Protein AF-A0A9D3MEE0-F1 (afdb_monomer_lite)

Foldseek 3Di:
DDLVVVVVVLVVLVVLLLLLLLLLLLVCVLPPPLPPVPLPLLVVLSVVLSVLCPPVVPPPDDLLVSLLVSLVVNLVSQQVSCVVVVHHRDDPVSSVVSSVLSSCLPPPPNPSSVVSVVQLVVQLVVLLPDDPPDPDRDDRDPSSPSVVVVSSVSSVSVSVSVVVCCVVCVVVVVVVCCCVVPVDPPPDDDPDDDDDDDDDD

Secondary structure (DSSP, 8-state):
--HHHHHHHHHHHHHHHHHHHHHHHHHHHHH-HHHHT-HHHHHHHHHHHHHHTTTTTSTT--HHHHHHHHHHHHHHHHHHHHHTTTPPPPPHHHHHHHHHHHHTTTSTT-HHHHHHHHHHHHHHHHHHHS-TT--SPPPPPTT-GGGHHHHHHHHHHHHHHHHHHHHHHHHHHHHHHHHHHH---------PPPPP-----

Sequence (201 aa):
MTDEQRLKELQRGLQLLQIVAAILLIVHSAMGGPISGLPALTERLKKMTSVLLEGMHSQNFNMPEALEGVSAQICSELNKSLTERDYPALPPELQATLRGQICSVTQEDNPVSSLIEERVQLYFKSFLAMPSSHLTAPPTPGGLAMIQPELAALAASFVSMVNFNKQVYMPFYVGILKSLLFSVEPQSSPREAPAAQVNPQ

Structure (mmCIF, N/CA/C/O backbone):
data_AF-A0A9D3MEE0-F1
#
_entry.id   AF-A0A9D3MEE0-F1
#
loop_
_atom_site.group_PDB
_atom_site.id
_atom_site.type_symbol
_atom_site.label_atom_id
_atom_site.label_alt_id
_atom_site.label_comp_id
_atom_site.label_asym_id
_atom_site.label_entity_id
_atom_site.label_seq_id
_atom_site.pdbx_PDB_ins_code
_atom_site.Cartn_x
_atom_site.Cartn_y
_atom_site.Cartn_z
_atom_site.occupancy
_atom_site.B_iso_or_equiv
_atom_site.auth_seq_id
_atom_site.auth_comp_id
_atom_site.auth_asym_id
_atom_site.auth_atom_id
_atom_site.pdbx_PDB_model_num
ATOM 1 N N . MET A 1 1 ? 24.101 -7.828 -10.092 1.00 59.66 1 MET A N 1
ATOM 2 C CA . MET A 1 1 ? 22.636 -7.771 -9.925 1.00 59.66 1 MET A CA 1
ATOM 3 C C . MET A 1 1 ? 22.022 -7.541 -11.298 1.00 59.66 1 MET A C 1
ATOM 5 O O . MET A 1 1 ? 22.467 -6.624 -11.977 1.00 59.66 1 MET A O 1
ATOM 9 N N . THR A 1 2 ? 21.110 -8.402 -11.748 1.00 83.50 2 THR A N 1
ATOM 10 C CA . THR A 1 2 ? 20.456 -8.281 -13.065 1.00 83.50 2 THR A CA 1
ATOM 11 C C . THR A 1 2 ? 19.245 -7.344 -12.987 1.00 83.50 2 THR A C 1
ATOM 13 O O . THR A 1 2 ? 18.688 -7.144 -11.905 1.00 83.50 2 THR A O 1
ATOM 16 N N . ASP A 1 3 ? 18.807 -6.786 -14.120 1.00 85.31 3 ASP A N 1
ATOM 17 C CA . ASP A 1 3 ? 17.578 -5.972 -14.177 1.00 85.31 3 ASP A CA 1
ATOM 18 C C . ASP A 1 3 ? 16.337 -6.766 -13.741 1.00 85.31 3 ASP A C 1
ATOM 20 O O . ASP A 1 3 ? 15.450 -6.217 -13.095 1.00 85.31 3 ASP A O 1
ATOM 24 N N . GLU A 1 4 ? 16.311 -8.077 -13.992 1.00 90.06 4 GLU A N 1
ATOM 25 C CA . GLU A 1 4 ? 15.257 -8.966 -13.495 1.00 90.06 4 GLU A CA 1
ATOM 26 C C . GLU A 1 4 ? 15.178 -8.961 -11.961 1.00 90.06 4 GLU A C 1
ATOM 28 O O . GLU A 1 4 ? 14.093 -8.853 -11.391 1.00 90.06 4 GLU A O 1
ATOM 33 N N . GLN A 1 5 ? 16.322 -9.046 -11.277 1.00 92.50 5 GLN A N 1
ATOM 34 C CA . GLN A 1 5 ? 16.356 -9.018 -9.818 1.00 92.50 5 GLN A CA 1
ATOM 35 C C . GLN A 1 5 ? 15.889 -7.660 -9.279 1.00 92.50 5 GLN A C 1
ATOM 37 O O . GLN A 1 5 ? 15.080 -7.615 -8.354 1.00 92.50 5 GLN A O 1
ATOM 42 N N . ARG A 1 6 ? 16.338 -6.559 -9.896 1.00 92.88 6 ARG A N 1
ATOM 43 C CA . ARG A 1 6 ? 15.903 -5.197 -9.538 1.00 92.88 6 ARG A CA 1
ATOM 44 C C . ARG A 1 6 ? 14.394 -5.033 -9.705 1.00 92.88 6 ARG A C 1
ATOM 46 O O . ARG A 1 6 ? 13.735 -4.490 -8.824 1.00 92.88 6 ARG A O 1
ATOM 53 N N . LEU A 1 7 ? 13.835 -5.539 -10.805 1.00 94.12 7 LEU A N 1
ATOM 54 C CA . LEU A 1 7 ? 12.395 -5.510 -11.053 1.00 94.12 7 LEU A CA 1
ATOM 55 C C . LEU A 1 7 ? 11.625 -6.335 -10.017 1.00 94.12 7 LEU A C 1
ATOM 57 O O . LEU A 1 7 ? 10.614 -5.863 -9.503 1.00 94.12 7 LEU A O 1
ATOM 61 N N . LYS A 1 8 ? 12.115 -7.531 -9.669 1.00 94.88 8 LYS A N 1
ATOM 62 C CA . LYS A 1 8 ? 11.516 -8.372 -8.622 1.00 94.88 8 LYS A CA 1
ATOM 63 C C . LYS A 1 8 ? 11.504 -7.670 -7.265 1.00 94.88 8 LYS A C 1
ATOM 65 O O . LYS A 1 8 ? 10.504 -7.733 -6.560 1.00 94.88 8 LYS A O 1
ATOM 70 N N . GLU A 1 9 ? 12.578 -6.980 -6.896 1.00 95.25 9 GLU A N 1
ATOM 71 C CA . GLU A 1 9 ? 12.641 -6.212 -5.646 1.00 95.25 9 GLU A CA 1
ATOM 72 C C . GLU A 1 9 ? 11.653 -5.037 -5.641 1.00 95.25 9 GLU A C 1
ATOM 74 O O . GLU A 1 9 ? 10.922 -4.858 -4.666 1.00 95.25 9 GLU A O 1
ATOM 79 N N . LEU A 1 10 ? 11.547 -4.298 -6.752 1.00 95.94 10 LEU A N 1
ATOM 80 C CA . LEU A 1 10 ? 10.543 -3.240 -6.908 1.00 95.94 10 LEU A CA 1
ATOM 81 C C . LEU A 1 10 ? 9.114 -3.790 -6.834 1.00 95.94 10 LEU A C 1
ATOM 83 O O . LEU A 1 10 ? 8.267 -3.204 -6.167 1.00 95.94 10 LEU A O 1
ATOM 87 N N . GLN A 1 11 ? 8.842 -4.929 -7.474 1.00 96.00 11 GLN A N 1
ATOM 88 C CA . GLN A 1 11 ? 7.534 -5.580 -7.424 1.00 96.00 11 GLN A CA 1
ATOM 89 C C . GLN A 1 11 ? 7.161 -5.981 -5.993 1.00 96.00 11 GLN A C 1
ATOM 91 O O . GLN A 1 11 ? 6.038 -5.731 -5.561 1.00 96.00 11 GLN A O 1
ATOM 96 N N . ARG A 1 12 ? 8.104 -6.557 -5.240 1.00 96.81 12 ARG A N 1
ATOM 97 C CA . ARG A 1 12 ? 7.891 -6.916 -3.832 1.00 96.81 12 ARG A CA 1
ATOM 98 C C . ARG A 1 12 ? 7.577 -5.689 -2.980 1.00 96.81 12 ARG A C 1
ATOM 100 O O . ARG A 1 12 ? 6.599 -5.697 -2.237 1.00 96.81 12 ARG A O 1
ATOM 107 N N . GLY A 1 13 ? 8.362 -4.621 -3.132 1.00 97.25 13 GLY A N 1
ATOM 108 C CA . GLY A 1 13 ? 8.109 -3.356 -2.442 1.00 97.25 13 GLY A CA 1
ATOM 109 C C . GLY A 1 13 ? 6.735 -2.770 -2.782 1.00 97.25 13 GLY A C 1
ATOM 110 O O . GLY A 1 13 ? 6.026 -2.301 -1.894 1.00 97.25 13 GLY A O 1
ATOM 111 N N . LEU A 1 14 ? 6.324 -2.854 -4.050 1.00 97.19 14 LEU A N 1
ATOM 112 C CA . LEU A 1 14 ? 5.028 -2.357 -4.504 1.00 97.19 14 LEU A CA 1
ATOM 113 C C . LEU A 1 14 ? 3.868 -3.140 -3.883 1.00 97.19 14 LEU A C 1
ATOM 115 O O . LEU A 1 14 ? 2.928 -2.526 -3.390 1.00 97.19 14 LEU A O 1
ATOM 119 N N . GLN A 1 15 ? 3.957 -4.471 -3.858 1.00 97.00 15 GLN A N 1
ATOM 120 C CA . GLN A 1 15 ? 2.931 -5.333 -3.263 1.00 97.00 15 GLN A CA 1
ATOM 121 C C . GLN A 1 15 ? 2.743 -5.052 -1.767 1.00 97.00 15 GLN A C 1
ATOM 123 O O . GLN A 1 15 ? 1.609 -4.958 -1.298 1.00 97.00 15 GLN A O 1
ATOM 128 N N . LEU A 1 16 ? 3.839 -4.839 -1.029 1.00 97.50 16 LEU A N 1
ATOM 129 C CA . LEU A 1 16 ? 3.772 -4.431 0.375 1.00 97.50 16 LEU A CA 1
ATOM 130 C C . LEU A 1 1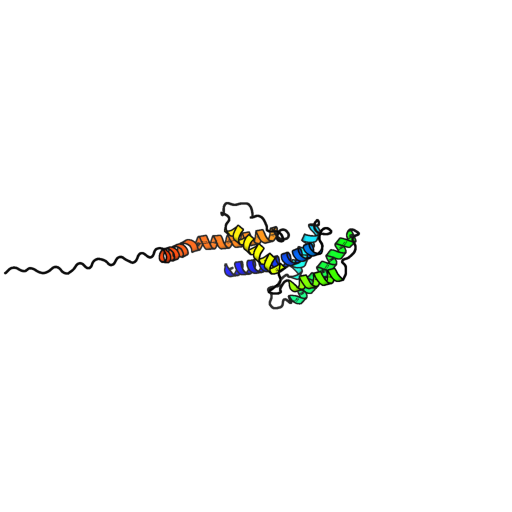6 ? 3.059 -3.079 0.527 1.00 97.50 16 LEU A C 1
ATOM 132 O O . LEU A 1 16 ? 2.127 -2.955 1.321 1.00 97.50 16 LEU A O 1
ATOM 136 N N . LEU A 1 17 ? 3.457 -2.073 -0.260 1.00 96.81 17 LEU A N 1
ATOM 137 C CA . LEU A 1 17 ? 2.833 -0.747 -0.222 1.00 96.81 17 LEU A CA 1
ATOM 138 C C . LEU A 1 17 ? 1.342 -0.789 -0.576 1.00 96.81 17 LEU A C 1
ATOM 140 O O . LEU A 1 17 ? 0.562 -0.059 0.031 1.00 96.81 17 LEU A O 1
ATOM 144 N N . GLN A 1 18 ? 0.930 -1.642 -1.515 1.00 96.75 18 GLN A N 1
ATOM 145 C CA . GLN A 1 18 ? -0.477 -1.814 -1.878 1.00 96.75 18 GLN A CA 1
ATOM 146 C C . GLN A 1 18 ? -1.305 -2.355 -0.707 1.00 96.75 18 GLN A C 1
ATOM 148 O O . GLN A 1 18 ? -2.351 -1.784 -0.398 1.00 96.75 18 GLN A O 1
ATOM 153 N N . ILE A 1 19 ? -0.823 -3.388 -0.008 1.00 97.38 19 ILE A N 1
ATOM 154 C CA . ILE A 1 19 ? -1.523 -3.933 1.167 1.00 97.38 19 ILE A CA 1
ATOM 155 C C . ILE A 1 19 ? -1.587 -2.892 2.286 1.00 97.38 19 ILE A C 1
ATOM 157 O O . ILE A 1 19 ? -2.649 -2.666 2.864 1.00 97.38 19 ILE A O 1
ATOM 161 N N . VAL A 1 20 ? -0.477 -2.199 2.555 1.00 97.50 20 VAL A N 1
ATOM 162 C CA . VAL A 1 20 ? -0.429 -1.125 3.555 1.00 97.50 20 VAL A CA 1
ATOM 163 C C . VAL A 1 20 ? -1.421 -0.009 3.209 1.00 97.50 20 VAL A C 1
ATOM 165 O O . VAL A 1 20 ? -2.180 0.424 4.074 1.00 97.50 20 VAL A O 1
ATOM 168 N N . ALA A 1 21 ? -1.476 0.436 1.952 1.00 96.62 21 ALA A N 1
ATOM 169 C CA . ALA A 1 21 ? -2.426 1.455 1.511 1.00 96.62 21 ALA A CA 1
ATOM 170 C C . ALA A 1 21 ? -3.882 0.996 1.641 1.00 96.62 21 ALA A C 1
ATOM 172 O O . ALA A 1 21 ? -4.719 1.773 2.100 1.00 96.62 21 ALA A O 1
ATOM 173 N N . ALA A 1 22 ? -4.183 -0.255 1.283 1.00 97.06 22 ALA A N 1
ATOM 174 C CA . ALA A 1 22 ? -5.519 -0.825 1.420 1.00 97.06 22 ALA A CA 1
ATOM 175 C C . ALA A 1 22 ? -5.962 -0.872 2.890 1.00 97.06 22 ALA A C 1
ATOM 177 O O . ALA A 1 22 ? -7.053 -0.408 3.222 1.00 97.06 22 ALA A O 1
ATOM 178 N N . ILE A 1 23 ? -5.089 -1.331 3.788 1.00 97.06 23 ILE A N 1
ATOM 179 C CA . ILE A 1 23 ? -5.353 -1.378 5.232 1.00 97.06 23 ILE A CA 1
ATOM 180 C C . ILE A 1 23 ? -5.562 0.028 5.802 1.00 97.06 23 ILE A C 1
ATOM 182 O O . ILE A 1 23 ? -6.537 0.272 6.514 1.00 97.06 23 ILE A O 1
ATOM 186 N N . LEU A 1 24 ? -4.691 0.982 5.464 1.00 95.06 24 LEU A N 1
ATOM 187 C CA . LEU A 1 24 ? -4.847 2.363 5.916 1.00 95.06 24 LEU A CA 1
ATOM 188 C C . LEU A 1 24 ? -6.144 2.987 5.384 1.00 95.06 24 LEU A C 1
ATOM 190 O O . LEU A 1 24 ? -6.797 3.732 6.116 1.00 95.06 24 LEU A O 1
ATOM 194 N N . LEU A 1 25 ? -6.540 2.679 4.145 1.00 94.25 25 LEU A N 1
ATOM 195 C CA . LEU A 1 25 ? -7.792 3.154 3.559 1.00 94.25 25 LEU A CA 1
ATOM 196 C C . LEU A 1 25 ? -9.012 2.576 4.290 1.00 94.25 25 LEU A C 1
ATOM 198 O O . LEU A 1 25 ? -9.918 3.340 4.621 1.00 94.25 25 LEU A O 1
ATOM 202 N N . ILE A 1 26 ? -9.006 1.275 4.609 1.00 95.25 26 ILE A N 1
ATOM 203 C CA . ILE A 1 26 ? -10.040 0.623 5.433 1.00 95.25 26 ILE A CA 1
ATOM 204 C C . ILE A 1 26 ? -10.173 1.354 6.771 1.00 95.25 26 ILE A C 1
ATOM 206 O O . ILE A 1 26 ? -11.261 1.817 7.113 1.00 95.25 26 ILE A O 1
ATOM 210 N N . VAL A 1 27 ? -9.061 1.552 7.483 1.00 94.25 27 VAL A N 1
ATOM 211 C CA . VAL A 1 27 ? -9.049 2.223 8.791 1.00 94.25 27 VAL A CA 1
ATOM 212 C C . VAL A 1 27 ? -9.610 3.644 8.707 1.00 94.25 27 VAL A C 1
ATOM 214 O O . VAL A 1 27 ? -10.487 4.000 9.491 1.00 94.25 27 VAL A O 1
ATOM 217 N N . HIS A 1 28 ? -9.164 4.457 7.746 1.00 90.38 28 HIS A N 1
ATOM 218 C CA . HIS A 1 28 ? -9.658 5.832 7.611 1.00 90.38 28 HIS A CA 1
ATOM 219 C C . HIS A 1 28 ? -11.140 5.876 7.221 1.00 90.38 28 HIS A C 1
ATOM 221 O O . HIS A 1 28 ? -11.873 6.734 7.713 1.00 90.38 28 HIS A O 1
ATOM 227 N N . SER A 1 29 ? -11.593 4.938 6.383 1.00 90.19 29 SER A N 1
ATOM 228 C CA . SER A 1 29 ? -12.997 4.848 5.972 1.00 90.19 29 SER A CA 1
ATOM 229 C C . SER A 1 29 ? -13.930 4.456 7.120 1.00 90.19 29 SER A C 1
ATOM 231 O O . SER A 1 29 ? -15.018 5.014 7.234 1.00 90.19 29 SER A O 1
ATOM 233 N N . ALA A 1 30 ? -13.491 3.552 7.999 1.00 89.50 30 ALA A N 1
ATOM 234 C CA . ALA A 1 30 ? -14.281 3.069 9.126 1.00 89.50 30 ALA A CA 1
ATOM 235 C C . ALA A 1 30 ? -14.347 4.083 10.276 1.00 89.50 30 ALA A C 1
ATOM 237 O O . ALA A 1 30 ? -15.345 4.163 10.988 1.00 89.50 30 ALA A O 1
ATOM 238 N N . MET A 1 31 ? -13.274 4.848 10.470 1.00 84.00 31 MET A N 1
ATOM 239 C CA . MET A 1 31 ? -13.120 5.711 11.636 1.00 84.00 31 MET A CA 1
ATOM 240 C C . MET A 1 31 ? -13.570 7.153 11.412 1.00 84.00 31 MET A C 1
ATOM 242 O O . MET A 1 31 ? -13.908 7.828 12.379 1.00 84.00 31 MET A O 1
ATOM 246 N N . GLY A 1 32 ? -13.571 7.653 10.173 1.00 75.12 32 GLY A N 1
ATOM 247 C CA . GLY A 1 32 ? -14.028 9.009 9.860 1.00 75.12 32 GLY A CA 1
ATOM 248 C C . GLY A 1 32 ? -13.234 10.126 10.563 1.00 75.12 32 GLY A C 1
ATOM 249 O O . GLY A 1 32 ? -12.001 10.096 10.644 1.00 75.12 32 GLY A O 1
ATOM 250 N N . GLY A 1 33 ? -13.942 11.156 11.043 1.00 68.62 33 GLY A N 1
ATOM 251 C CA . GLY A 1 33 ? -13.378 12.402 11.592 1.00 68.62 33 GLY A CA 1
ATOM 252 C C . GLY A 1 33 ? -12.409 12.267 12.783 1.00 68.62 33 GLY A C 1
ATOM 253 O O . GLY A 1 33 ? -11.367 12.923 12.745 1.00 68.62 33 GLY A O 1
ATOM 254 N N . PRO A 1 34 ? -12.676 11.418 13.800 1.00 70.81 34 PRO A N 1
ATOM 255 C CA . PRO A 1 34 ? -11.825 11.265 14.987 1.00 70.81 34 PRO A CA 1
ATOM 256 C C . PRO A 1 34 ? -10.346 10.974 14.712 1.00 70.81 34 PRO A C 1
ATOM 258 O O . PRO A 1 34 ? -9.493 11.374 15.506 1.00 70.81 34 PRO A O 1
ATOM 261 N N . ILE A 1 35 ? -10.026 10.313 13.590 1.00 72.19 35 ILE A N 1
ATOM 262 C CA . ILE A 1 35 ? -8.633 10.008 13.227 1.00 72.19 35 ILE A CA 1
ATOM 263 C C . ILE A 1 35 ? -8.138 10.655 11.933 1.00 72.19 35 ILE A C 1
ATOM 265 O O . ILE A 1 35 ? -6.929 10.707 11.719 1.00 72.19 35 ILE A O 1
ATOM 269 N N . SER A 1 36 ? -9.030 11.192 11.093 1.00 69.25 36 SER A N 1
ATOM 270 C CA . SER A 1 36 ? -8.657 11.751 9.781 1.00 69.25 36 SER A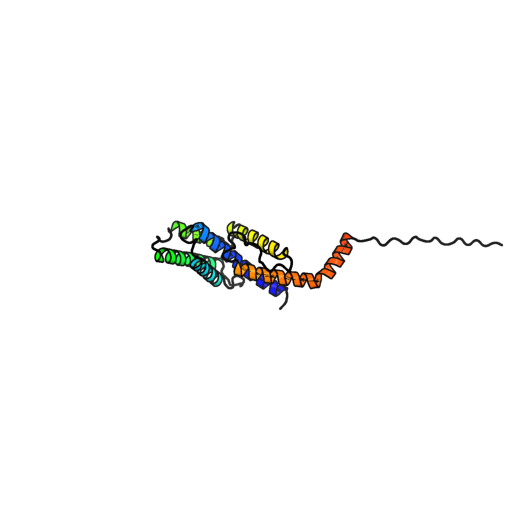 CA 1
ATOM 271 C C . SER A 1 36 ? -7.692 12.945 9.857 1.00 69.25 36 SER A C 1
ATOM 273 O O . SER A 1 36 ? -7.035 13.264 8.873 1.00 69.25 36 SER A O 1
ATOM 275 N N . GLY A 1 37 ? -7.565 13.597 11.017 1.00 73.25 37 GLY A N 1
ATOM 276 C CA . GLY A 1 37 ? -6.649 14.722 11.233 1.00 73.25 37 GLY A CA 1
ATOM 277 C C . GLY A 1 37 ? -5.278 14.356 11.812 1.00 73.25 37 GLY A C 1
ATOM 278 O O . GLY A 1 37 ? -4.576 15.256 12.268 1.00 73.25 37 GLY A O 1
ATOM 279 N N . LEU A 1 38 ? -4.910 13.068 11.888 1.00 85.88 38 LEU A N 1
ATOM 280 C CA . LEU A 1 38 ? -3.812 12.591 12.744 1.00 85.88 38 LEU A CA 1
ATOM 281 C C . LEU A 1 38 ? -2.654 11.962 11.974 1.00 85.88 38 LEU A C 1
ATOM 283 O O . LEU A 1 38 ? -2.458 10.746 12.038 1.00 85.88 38 LEU A O 1
ATOM 287 N N . PRO A 1 39 ? -1.803 12.777 11.331 1.00 87.94 39 PRO A N 1
ATOM 288 C CA . PRO A 1 39 ? -0.700 12.264 10.525 1.00 87.94 39 PRO A CA 1
ATOM 289 C C . PRO A 1 39 ? 0.257 11.372 11.329 1.00 87.94 39 PRO A C 1
ATOM 291 O O . PRO A 1 39 ? 0.744 10.372 10.813 1.00 87.94 39 PRO A O 1
ATOM 294 N N . ALA A 1 40 ? 0.476 11.669 12.616 1.00 91.81 40 ALA A N 1
ATOM 295 C CA . ALA A 1 40 ? 1.329 10.854 13.482 1.00 91.81 40 ALA A CA 1
ATOM 296 C C . ALA A 1 40 ? 0.756 9.452 13.764 1.00 91.81 40 ALA A C 1
ATOM 298 O O . ALA A 1 40 ? 1.520 8.496 13.889 1.00 91.81 40 ALA A O 1
ATOM 299 N N . LEU A 1 41 ? -0.573 9.320 13.865 1.00 92.25 41 LEU A N 1
ATOM 300 C CA . LEU A 1 41 ? -1.222 8.019 14.031 1.00 92.25 41 LEU A CA 1
ATOM 301 C C . LEU A 1 41 ? -1.143 7.229 12.727 1.00 92.25 41 LEU A C 1
ATOM 303 O O . LEU A 1 41 ? -0.693 6.089 12.738 1.00 92.25 41 LEU A O 1
ATOM 307 N N . THR A 1 42 ? -1.493 7.853 11.602 1.00 92.38 42 THR A N 1
ATOM 308 C CA . THR A 1 42 ? -1.394 7.237 10.273 1.00 92.38 42 THR A CA 1
ATOM 309 C C . THR A 1 42 ? 0.018 6.728 9.991 1.00 92.38 42 THR A C 1
ATOM 311 O O . THR A 1 42 ? 0.185 5.588 9.566 1.00 92.38 42 THR A O 1
ATOM 314 N N . GLU A 1 43 ? 1.044 7.521 10.307 1.00 94.69 43 GLU A N 1
ATOM 315 C CA . GLU A 1 43 ? 2.444 7.120 10.149 1.00 94.69 43 GLU A CA 1
ATOM 316 C C . GLU A 1 43 ? 2.819 5.933 11.051 1.00 94.69 43 GLU A C 1
ATOM 318 O O . GLU A 1 43 ? 3.535 5.026 10.626 1.00 94.69 43 GLU A O 1
ATOM 323 N N . ARG A 1 44 ? 2.311 5.899 12.289 1.00 95.75 44 ARG A N 1
ATOM 324 C CA . ARG A 1 44 ? 2.527 4.780 13.216 1.00 95.75 44 ARG A CA 1
ATOM 325 C C . ARG A 1 44 ? 1.884 3.496 12.696 1.00 95.75 44 ARG A C 1
ATOM 327 O O . ARG A 1 44 ? 2.560 2.471 12.648 1.00 95.75 44 ARG A O 1
ATOM 334 N N . LEU A 1 45 ? 0.622 3.565 12.266 1.00 96.31 45 LEU A N 1
ATOM 335 C CA . LEU A 1 45 ? -0.105 2.429 11.693 1.00 96.31 45 LEU A CA 1
ATOM 336 C C . LEU A 1 45 ? 0.586 1.917 10.425 1.00 96.31 45 LEU A C 1
ATOM 338 O O . LEU A 1 45 ? 0.744 0.708 10.270 1.00 96.31 45 LEU A O 1
ATOM 342 N N . LYS A 1 46 ? 1.058 2.825 9.559 1.00 96.81 46 LYS A N 1
ATOM 343 C CA . LYS A 1 46 ? 1.826 2.490 8.354 1.00 96.81 46 LYS A CA 1
ATOM 344 C C . LYS A 1 46 ? 3.081 1.696 8.706 1.00 96.81 46 LYS A C 1
ATOM 346 O O . LYS A 1 46 ? 3.231 0.572 8.244 1.00 96.81 46 LYS A O 1
ATOM 351 N N . LYS A 1 47 ? 3.950 2.243 9.566 1.00 97.38 47 LYS A N 1
ATOM 352 C CA . LYS A 1 47 ? 5.213 1.595 9.968 1.00 97.38 47 LYS A CA 1
ATOM 353 C C . LYS A 1 47 ? 4.983 0.227 10.593 1.00 97.38 47 LYS A C 1
ATOM 355 O O . LYS A 1 47 ? 5.633 -0.738 10.218 1.00 97.38 47 LYS A O 1
ATOM 360 N N . MET A 1 48 ? 4.046 0.152 11.527 1.00 98.00 48 MET A N 1
ATOM 361 C CA . MET A 1 48 ? 3.681 -1.081 12.212 1.00 98.00 48 MET A CA 1
ATOM 362 C C . MET A 1 48 ? 3.178 -2.151 11.238 1.00 98.00 48 MET A C 1
ATOM 364 O O . MET A 1 48 ? 3.638 -3.286 11.293 1.00 98.00 48 MET A O 1
ATOM 368 N N . THR A 1 49 ? 2.282 -1.780 10.320 1.00 98.06 49 THR A N 1
ATOM 369 C CA . THR A 1 49 ? 1.771 -2.694 9.288 1.00 98.06 49 THR A CA 1
ATOM 370 C C . THR A 1 49 ? 2.900 -3.171 8.379 1.00 98.06 49 THR A C 1
ATOM 372 O O . THR A 1 49 ? 3.014 -4.366 8.133 1.00 98.06 49 THR A O 1
ATOM 375 N N . SER A 1 50 ? 3.776 -2.265 7.932 1.00 97.56 50 SER A N 1
ATOM 376 C CA . SER A 1 50 ? 4.927 -2.622 7.098 1.00 97.56 50 SER A CA 1
ATOM 377 C C . SER A 1 50 ? 5.870 -3.609 7.785 1.00 97.56 50 SER A C 1
ATOM 379 O O . SER A 1 50 ? 6.331 -4.539 7.137 1.00 97.56 50 SER A O 1
ATOM 381 N N . VAL A 1 51 ? 6.137 -3.428 9.084 1.00 97.50 51 VAL A N 1
ATOM 382 C CA . VAL A 1 51 ? 7.000 -4.327 9.868 1.00 97.50 51 VAL A CA 1
ATOM 383 C C . VAL A 1 51 ? 6.357 -5.703 10.042 1.00 97.50 51 VAL A C 1
ATOM 385 O O . VAL A 1 51 ? 7.018 -6.717 9.859 1.00 97.50 51 VAL A O 1
ATOM 388 N N . LEU A 1 52 ? 5.060 -5.763 10.354 1.00 97.69 52 LEU A N 1
ATOM 389 C CA . LEU A 1 52 ? 4.355 -7.041 10.525 1.00 97.69 52 LEU A CA 1
ATOM 390 C C . LEU A 1 52 ? 4.205 -7.827 9.215 1.00 97.69 52 LEU A C 1
ATOM 392 O O . LEU A 1 52 ? 4.042 -9.044 9.243 1.00 97.69 52 LEU A O 1
ATOM 396 N N . LEU A 1 53 ? 4.266 -7.139 8.075 1.00 97.75 53 LEU A N 1
ATOM 397 C CA . LEU A 1 53 ? 4.237 -7.736 6.741 1.00 97.75 53 LEU A CA 1
ATOM 398 C C . LEU A 1 53 ? 5.631 -7.855 6.106 1.00 97.75 53 LEU A C 1
ATOM 400 O O . LEU A 1 53 ? 5.758 -8.202 4.928 1.00 97.75 53 LEU A O 1
ATOM 404 N N . GLU A 1 54 ? 6.692 -7.575 6.863 1.00 94.62 54 GLU A N 1
ATOM 405 C CA . GLU A 1 54 ? 8.054 -7.719 6.373 1.00 94.62 54 GLU A CA 1
ATOM 406 C C . GLU A 1 54 ? 8.337 -9.186 6.027 1.00 94.62 54 GLU A C 1
ATOM 408 O O . GLU A 1 54 ? 8.020 -10.113 6.771 1.00 94.62 54 GLU A O 1
ATOM 413 N N . GLY A 1 55 ? 8.923 -9.414 4.851 1.00 93.56 55 GLY A N 1
ATOM 414 C CA . GLY A 1 55 ? 9.210 -10.766 4.382 1.00 93.56 55 GLY A CA 1
ATOM 415 C C . GLY A 1 55 ? 7.995 -11.530 3.850 1.00 93.56 55 GLY A C 1
ATOM 416 O O . GLY A 1 55 ? 8.131 -12.733 3.630 1.00 93.56 55 GLY A O 1
ATOM 417 N N . MET A 1 56 ? 6.865 -10.867 3.561 1.00 95.94 56 MET A N 1
ATOM 418 C CA . MET A 1 56 ? 5.645 -11.496 3.018 1.00 95.94 56 MET A CA 1
ATOM 419 C C . MET A 1 56 ? 5.834 -12.334 1.737 1.00 95.94 56 MET A C 1
ATOM 421 O O . MET A 1 56 ? 4.998 -13.167 1.405 1.00 95.94 56 MET A O 1
ATOM 425 N N . HIS A 1 57 ? 6.938 -12.144 1.011 1.00 95.56 57 HIS A N 1
ATOM 426 C CA . HIS A 1 57 ? 7.294 -12.925 -0.183 1.00 95.56 57 HIS A CA 1
ATOM 427 C C . HIS A 1 57 ? 8.127 -14.178 0.118 1.00 95.56 57 HIS A C 1
ATOM 429 O O . HIS A 1 57 ? 8.599 -14.841 -0.808 1.00 95.56 57 HIS A O 1
ATOM 435 N N . SER A 1 58 ? 8.365 -14.477 1.395 1.00 95.19 58 SER A N 1
ATOM 436 C CA . SER A 1 58 ? 9.091 -15.666 1.846 1.00 95.19 58 SER A CA 1
ATOM 437 C C . SER A 1 58 ? 8.170 -16.884 1.840 1.00 95.19 58 SER A C 1
ATOM 439 O O . SER A 1 58 ? 7.002 -16.780 2.196 1.00 95.19 58 SER A O 1
ATOM 441 N N . GLN A 1 59 ? 8.699 -18.064 1.503 1.00 92.88 59 GLN A N 1
ATOM 442 C CA . GLN A 1 59 ? 7.895 -19.297 1.407 1.00 92.88 59 GLN A CA 1
ATOM 443 C C . GLN A 1 59 ? 7.225 -19.700 2.729 1.00 92.88 59 GLN A C 1
ATOM 445 O O . GLN A 1 59 ? 6.171 -20.324 2.721 1.00 92.88 59 GLN A O 1
ATOM 450 N N . ASN A 1 60 ? 7.826 -19.321 3.858 1.00 94.31 60 ASN A N 1
ATOM 451 C CA . ASN A 1 60 ? 7.351 -19.681 5.193 1.00 94.31 60 ASN A CA 1
ATOM 452 C C . ASN A 1 60 ? 6.455 -18.598 5.813 1.00 94.31 60 ASN A C 1
ATOM 454 O O . ASN A 1 60 ? 6.152 -18.666 7.002 1.00 94.31 60 ASN A O 1
ATOM 458 N N . PHE A 1 61 ? 6.089 -17.564 5.052 1.0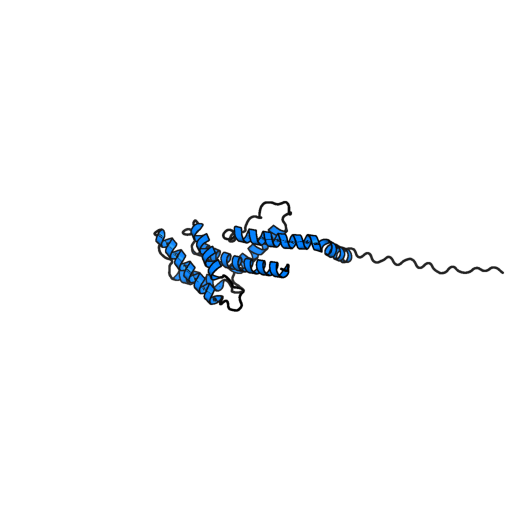0 96.62 61 PHE A N 1
ATOM 459 C CA . PHE A 1 61 ? 5.290 -16.467 5.576 1.00 96.62 61 PHE A CA 1
ATOM 460 C C . PHE A 1 61 ? 3.815 -16.868 5.676 1.00 96.62 61 PHE A C 1
ATOM 462 O O . PHE A 1 61 ? 3.176 -17.200 4.676 1.00 96.62 61 PHE A O 1
ATOM 469 N N . ASN A 1 62 ? 3.256 -16.808 6.884 1.00 97.25 62 ASN A N 1
ATOM 470 C CA . ASN A 1 62 ? 1.847 -17.094 7.122 1.00 97.25 62 ASN A CA 1
ATOM 471 C C . ASN A 1 62 ? 1.012 -15.814 6.966 1.00 97.25 62 ASN A C 1
ATOM 473 O O . ASN A 1 62 ? 0.821 -15.062 7.921 1.00 97.25 62 ASN A O 1
ATOM 477 N N . MET A 1 63 ? 0.524 -15.558 5.749 1.00 97.00 63 MET A N 1
ATOM 478 C CA . MET A 1 63 ? -0.225 -14.332 5.443 1.00 97.00 63 MET A CA 1
ATOM 479 C C . MET A 1 63 ? -1.507 -14.164 6.282 1.00 97.00 63 MET A C 1
ATOM 481 O O . MET A 1 63 ? -1.694 -13.075 6.827 1.00 97.00 63 MET A O 1
ATOM 485 N N . PRO A 1 64 ? -2.369 -15.190 6.454 1.00 97.06 64 PRO A N 1
ATOM 486 C CA . PRO A 1 64 ? -3.532 -15.081 7.336 1.00 97.06 64 PRO A CA 1
ATOM 487 C C . PRO A 1 64 ? -3.175 -14.695 8.776 1.00 97.06 64 PRO A C 1
ATOM 489 O O . PRO A 1 64 ? -3.770 -13.775 9.326 1.00 97.06 64 PRO A O 1
ATOM 492 N N . GLU A 1 65 ? -2.177 -15.348 9.374 1.00 97.56 65 GLU A N 1
ATOM 493 C CA . GLU A 1 65 ? -1.744 -15.055 10.748 1.00 97.56 65 GLU A CA 1
ATOM 494 C C . GLU A 1 65 ? -1.150 -13.647 10.882 1.00 97.56 65 GLU A C 1
ATOM 496 O O . GLU A 1 65 ? -1.434 -12.938 11.848 1.00 97.56 65 GLU A O 1
ATOM 501 N N . ALA A 1 66 ? -0.376 -13.205 9.889 1.00 98.19 66 ALA A N 1
ATOM 502 C CA . ALA A 1 66 ? 0.176 -11.858 9.873 1.00 98.19 66 ALA A CA 1
ATOM 503 C C . ALA A 1 66 ? -0.928 -10.791 9.789 1.00 98.19 66 ALA A C 1
ATOM 505 O O . ALA A 1 66 ? -0.898 -9.823 10.547 1.00 98.19 66 ALA A O 1
ATOM 506 N N . LEU A 1 67 ? -1.930 -10.973 8.920 1.00 98.38 67 LEU A N 1
ATOM 507 C CA . LEU A 1 67 ? -3.068 -10.051 8.813 1.00 98.38 67 LEU A CA 1
ATOM 508 C C . LEU A 1 67 ? -3.924 -10.033 10.081 1.00 98.38 67 LEU A C 1
ATOM 510 O O . LEU A 1 67 ? -4.391 -8.971 10.494 1.00 98.38 67 LEU A O 1
ATOM 514 N N . GLU A 1 68 ? -4.080 -11.184 10.729 1.00 98.19 68 GLU A N 1
ATOM 515 C CA . GLU A 1 68 ? -4.723 -11.289 12.033 1.00 98.19 68 GLU A CA 1
ATOM 516 C C . GLU A 1 68 ? -3.977 -10.468 13.093 1.00 98.19 68 GLU A C 1
ATOM 518 O O . GLU A 1 68 ? -4.580 -9.621 13.761 1.00 98.19 68 GLU A O 1
ATOM 523 N N . GLY A 1 69 ? -2.652 -10.617 13.174 1.00 98.12 69 GLY A N 1
ATOM 524 C CA . GLY A 1 69 ? -1.799 -9.811 14.049 1.00 98.12 69 GLY A CA 1
ATOM 525 C C . GLY A 1 69 ? -1.865 -8.312 13.741 1.00 98.12 69 GLY A C 1
ATOM 526 O O . GLY A 1 69 ? -2.028 -7.496 14.651 1.00 98.12 69 GLY A O 1
ATOM 527 N N . VAL A 1 70 ? -1.819 -7.938 12.458 1.00 98.62 70 VAL A N 1
ATOM 528 C CA . VAL A 1 70 ? -1.985 -6.549 12.003 1.00 98.62 70 VAL A CA 1
ATOM 529 C C . VAL A 1 70 ? -3.332 -5.991 12.452 1.00 98.62 70 VAL A C 1
ATOM 531 O O . VAL A 1 70 ? -3.386 -4.892 13.003 1.00 98.62 70 VAL A O 1
ATOM 534 N N . SER A 1 71 ? -4.418 -6.742 12.266 1.00 98.31 71 SER A N 1
ATOM 535 C CA . SER A 1 71 ? -5.761 -6.296 12.633 1.00 98.31 71 SER A CA 1
ATOM 536 C C . SER A 1 71 ? -5.901 -6.044 14.137 1.00 98.31 71 SER A C 1
ATOM 538 O O . SER A 1 71 ? -6.437 -5.008 14.545 1.00 98.31 71 SER A O 1
ATOM 540 N N . ALA A 1 72 ? -5.358 -6.940 14.967 1.00 97.94 72 ALA A N 1
ATOM 541 C CA . ALA A 1 72 ? -5.376 -6.814 16.417 1.00 97.94 72 ALA A CA 1
ATOM 542 C C . ALA A 1 72 ? -4.567 -5.594 16.874 1.00 97.94 72 ALA A C 1
ATOM 544 O O . ALA A 1 72 ? -5.052 -4.785 17.671 1.00 97.94 72 ALA A O 1
ATOM 545 N N . GLN A 1 73 ? -3.367 -5.417 16.315 1.00 98.06 73 GLN A N 1
ATOM 546 C CA . GLN A 1 73 ? -2.493 -4.305 16.662 1.00 98.06 73 GLN A CA 1
ATOM 547 C C . GLN A 1 73 ? -3.083 -2.955 16.223 1.00 98.06 73 GLN A C 1
ATOM 549 O O . GLN A 1 73 ? -3.042 -1.993 16.990 1.00 98.06 73 GLN A O 1
ATOM 554 N N . ILE A 1 74 ? -3.702 -2.883 15.039 1.00 97.44 74 ILE A N 1
ATOM 555 C CA . ILE A 1 74 ? -4.428 -1.690 14.581 1.00 97.44 74 ILE A CA 1
ATOM 556 C C . ILE A 1 74 ? -5.538 -1.329 15.565 1.00 97.44 74 ILE A C 1
ATOM 558 O O . ILE A 1 74 ? -5.611 -0.182 16.002 1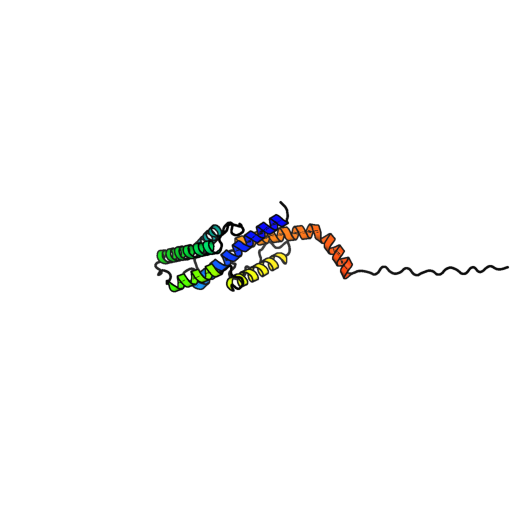.00 97.44 74 ILE A O 1
ATOM 562 N N . CYS A 1 75 ? -6.377 -2.289 15.957 1.00 96.75 75 CYS A N 1
ATOM 563 C CA . CYS A 1 75 ? -7.460 -2.022 16.902 1.00 96.75 75 CYS A CA 1
ATOM 564 C C . CYS A 1 75 ? -6.930 -1.528 18.257 1.00 96.75 75 CYS A C 1
ATOM 566 O O . CYS A 1 75 ? -7.501 -0.609 18.845 1.00 96.75 75 CYS A O 1
ATOM 568 N N . SER A 1 76 ? -5.818 -2.097 18.731 1.00 96.69 76 SER A N 1
ATOM 569 C CA . SER A 1 76 ? -5.143 -1.661 19.957 1.00 96.69 76 SER A CA 1
ATOM 570 C C . SER A 1 76 ? -4.636 -0.216 19.859 1.00 96.69 76 SER A C 1
ATOM 572 O O . SER A 1 76 ? -4.932 0.603 20.729 1.00 96.69 76 SER A O 1
ATOM 574 N N . GLU A 1 77 ? -3.920 0.136 18.786 1.00 95.81 77 GLU A N 1
ATOM 575 C CA . GLU A 1 77 ? -3.389 1.493 18.576 1.00 95.81 77 GLU A CA 1
ATOM 576 C C . GLU A 1 77 ? -4.495 2.538 18.369 1.00 95.81 77 GLU A C 1
ATOM 578 O O . GLU A 1 77 ? -4.379 3.671 18.849 1.00 95.81 77 GLU A O 1
ATOM 583 N N . LEU A 1 78 ? -5.591 2.164 17.701 1.00 94.94 78 LEU A N 1
ATOM 584 C CA . LEU A 1 78 ? -6.772 3.014 17.564 1.00 94.94 78 LEU A CA 1
ATOM 585 C C . LEU A 1 78 ? -7.421 3.277 18.928 1.00 94.94 78 LEU A C 1
ATOM 587 O O . LEU A 1 78 ? -7.617 4.435 19.286 1.00 94.94 78 LEU A O 1
ATOM 591 N N . ASN A 1 79 ? -7.690 2.235 19.721 1.00 94.50 79 ASN A N 1
ATOM 592 C CA . ASN A 1 79 ? -8.276 2.376 21.058 1.00 94.50 79 ASN A CA 1
ATOM 593 C C . ASN A 1 79 ? -7.402 3.206 21.997 1.00 94.50 79 ASN A C 1
ATOM 595 O O . ASN A 1 79 ? -7.913 4.065 22.718 1.00 94.50 79 ASN A O 1
ATOM 599 N N . LYS A 1 80 ? -6.085 2.994 21.956 1.00 94.00 80 LYS A N 1
ATOM 600 C CA . LYS A 1 80 ? -5.128 3.817 22.693 1.00 94.00 80 LYS A CA 1
ATOM 601 C C . LYS A 1 80 ? -5.237 5.286 22.282 1.00 94.00 80 LYS A C 1
ATOM 603 O O . LYS A 1 80 ? -5.409 6.143 23.141 1.00 94.00 80 LYS A O 1
ATOM 608 N N . SER A 1 81 ? -5.219 5.566 20.979 1.00 92.88 81 SER A N 1
ATOM 609 C CA . SER A 1 81 ? -5.289 6.936 20.454 1.00 92.88 81 SER A CA 1
ATOM 610 C C . SER A 1 81 ? -6.611 7.642 20.766 1.00 92.88 81 SER A C 1
ATOM 612 O O . SER A 1 81 ? -6.616 8.855 20.962 1.00 92.88 81 SER A O 1
ATOM 614 N N . LEU A 1 82 ? -7.726 6.905 20.794 1.00 91.62 82 LEU A N 1
ATOM 615 C CA . LEU A 1 82 ? -9.036 7.421 21.200 1.00 91.62 82 LEU A CA 1
ATOM 616 C C . LEU A 1 82 ? -9.051 7.755 22.695 1.00 91.62 82 LEU A C 1
ATOM 618 O O . LEU A 1 82 ? -9.435 8.860 23.073 1.00 91.62 82 LEU A O 1
ATOM 622 N N . THR A 1 83 ? -8.560 6.835 23.527 1.00 91.25 83 THR A N 1
ATOM 623 C CA . THR A 1 83 ? -8.544 6.986 24.990 1.00 91.25 83 THR A CA 1
ATOM 624 C C . THR A 1 83 ? -7.636 8.130 25.440 1.00 91.25 83 THR A C 1
ATOM 626 O O . THR A 1 83 ? -8.011 8.891 26.323 1.00 91.25 83 THR A O 1
ATOM 629 N N . GLU A 1 84 ? -6.478 8.318 24.796 1.00 91.69 84 GLU A N 1
ATOM 630 C CA . GLU A 1 84 ? -5.562 9.453 25.038 1.00 91.69 84 GLU A CA 1
ATOM 631 C C . GLU A 1 84 ? -6.198 10.832 24.772 1.00 91.69 84 GLU A C 1
ATOM 633 O O . GLU A 1 84 ? -5.580 11.863 25.031 1.00 91.69 84 GLU A O 1
ATOM 638 N N . ARG A 1 85 ? -7.406 10.865 24.208 1.00 89.25 85 ARG A N 1
ATOM 639 C CA . ARG A 1 85 ? -8.111 12.072 23.765 1.00 89.25 85 ARG A CA 1
ATOM 640 C C . ARG A 1 85 ? -9.551 12.114 24.241 1.00 89.25 85 ARG A C 1
ATOM 642 O O . ARG A 1 85 ? -10.368 12.808 23.640 1.00 89.25 85 ARG A O 1
ATOM 649 N N . ASP A 1 86 ? -9.852 11.317 25.258 1.00 89.06 86 ASP A N 1
ATOM 650 C CA . ASP A 1 86 ? -11.161 11.260 25.897 1.00 89.06 86 ASP A CA 1
ATOM 651 C C . ASP A 1 86 ? -12.303 10.833 24.950 1.00 89.06 86 ASP A C 1
ATOM 653 O O . ASP A 1 86 ? -13.477 11.095 25.215 1.00 89.06 86 ASP A O 1
ATOM 657 N N . TYR A 1 87 ? -11.981 10.136 23.851 1.00 90.19 87 TYR A N 1
ATOM 658 C CA . TYR A 1 87 ? -12.977 9.461 23.019 1.00 90.19 87 TYR A CA 1
ATOM 659 C C . TYR A 1 87 ? -13.279 8.060 23.565 1.00 90.19 87 TYR A C 1
ATOM 661 O O . TYR A 1 87 ? -12.386 7.397 24.102 1.00 90.19 87 TYR A O 1
ATOM 669 N N . PRO A 1 88 ? -14.518 7.560 23.390 1.00 90.75 88 PRO A N 1
ATOM 670 C CA . PRO A 1 88 ? -14.838 6.183 23.728 1.00 90.75 88 PRO A CA 1
ATOM 671 C C . PRO A 1 88 ? -14.014 5.213 22.877 1.00 90.75 88 PRO A C 1
ATOM 673 O O . PRO A 1 88 ? -13.695 5.488 21.717 1.00 90.75 88 PRO A O 1
ATOM 676 N N . ALA A 1 89 ? -13.710 4.052 23.456 1.00 92.19 89 ALA A N 1
ATOM 677 C CA . ALA A 1 89 ? -13.116 2.949 22.719 1.00 92.19 89 ALA A CA 1
ATOM 678 C C . ALA A 1 89 ? -14.022 2.504 21.558 1.00 92.19 89 ALA A C 1
ATOM 680 O O . ALA A 1 89 ? -15.237 2.728 21.553 1.00 92.19 89 ALA A O 1
ATOM 681 N N . LEU A 1 90 ? -13.412 1.835 20.584 1.00 92.50 90 LEU A N 1
ATOM 682 C CA . LEU A 1 90 ? -14.094 1.219 19.458 1.00 92.50 90 LEU A CA 1
ATOM 683 C C . LEU A 1 90 ? -15.213 0.285 19.938 1.00 92.50 90 LEU A C 1
ATOM 685 O O . LEU A 1 90 ? -14.954 -0.602 20.757 1.00 92.50 90 LEU A O 1
ATOM 689 N N . PRO A 1 91 ? -16.435 0.414 19.393 1.00 93.69 91 PRO A N 1
ATOM 690 C CA . PRO A 1 91 ? -17.481 -0.572 19.611 1.00 93.69 91 PRO A CA 1
ATOM 691 C C . PRO A 1 91 ? -17.010 -1.972 19.177 1.00 93.69 91 PRO A C 1
ATOM 693 O O . PRO A 1 91 ? -16.376 -2.085 18.120 1.00 93.69 91 PRO A O 1
ATOM 696 N N . PRO A 1 92 ? -17.354 -3.047 19.913 1.00 95.25 92 PRO A N 1
ATOM 697 C CA . PRO A 1 92 ? -16.944 -4.409 19.561 1.00 95.25 92 PRO A CA 1
ATOM 698 C C . PRO A 1 92 ? -17.338 -4.820 18.135 1.00 95.25 92 PRO A C 1
ATOM 700 O O . PRO A 1 92 ? -16.571 -5.485 17.443 1.00 95.25 92 PRO A O 1
ATOM 703 N N . GLU A 1 93 ? -18.505 -4.377 17.663 1.00 95.38 93 GLU A N 1
ATOM 704 C CA . GLU A 1 93 ? -18.994 -4.636 16.302 1.00 95.38 93 GLU A CA 1
ATOM 705 C C . GLU A 1 93 ? -18.119 -3.970 15.231 1.00 95.38 93 GLU A C 1
ATOM 707 O O . GLU A 1 93 ? -17.782 -4.587 14.217 1.00 95.38 93 GLU A O 1
ATOM 712 N N . LEU A 1 94 ? -17.692 -2.726 15.475 1.00 94.31 94 LEU A N 1
ATOM 713 C CA . LEU A 1 94 ? -16.792 -2.004 14.578 1.00 94.31 94 LEU A CA 1
ATOM 714 C C . LEU A 1 94 ? -15.401 -2.645 14.574 1.00 94.31 94 LEU A C 1
ATOM 716 O O . LEU A 1 94 ? -14.791 -2.784 13.517 1.00 94.31 94 LEU A O 1
ATOM 720 N N . GLN A 1 95 ? -14.925 -3.100 15.735 1.00 96.00 95 GLN A N 1
ATOM 721 C CA . GLN A 1 95 ? -13.659 -3.821 15.852 1.00 96.00 95 GLN A CA 1
ATOM 722 C C . GLN A 1 95 ? -13.681 -5.147 15.076 1.00 96.00 95 GLN A C 1
ATOM 724 O O . GLN A 1 95 ? -12.746 -5.448 14.333 1.00 96.00 95 GLN A O 1
ATOM 729 N N . ALA A 1 96 ? -14.763 -5.922 15.203 1.00 97.00 96 ALA A N 1
ATOM 730 C CA . ALA A 1 96 ? -14.951 -7.161 14.454 1.00 97.00 96 ALA A CA 1
ATOM 731 C C . ALA A 1 96 ? -15.020 -6.907 12.939 1.00 97.00 96 ALA A C 1
ATOM 733 O O . ALA A 1 96 ? -14.395 -7.630 12.162 1.00 97.00 96 ALA A O 1
ATOM 734 N N . THR A 1 97 ? -15.715 -5.843 12.529 1.00 96.75 97 THR A N 1
ATOM 735 C CA . THR A 1 97 ? -15.819 -5.429 11.122 1.00 96.75 97 THR A CA 1
ATOM 736 C C . THR A 1 97 ? -14.456 -5.040 10.552 1.00 96.75 97 THR A C 1
ATOM 738 O O . THR A 1 97 ? -14.053 -5.570 9.518 1.00 96.75 97 THR A O 1
ATOM 741 N N . LEU A 1 98 ? -13.708 -4.177 11.251 1.00 96.62 98 LEU A N 1
ATOM 742 C CA . LEU A 1 98 ? -12.353 -3.770 10.869 1.00 96.62 98 LEU A CA 1
ATOM 743 C C . LEU A 1 98 ? -11.429 -4.975 10.705 1.00 96.62 98 LEU A C 1
ATOM 745 O O . LEU A 1 98 ? -10.722 -5.087 9.705 1.00 96.62 98 LEU A O 1
ATOM 749 N N . ARG A 1 99 ? -11.468 -5.902 11.665 1.00 97.81 99 ARG A N 1
ATOM 750 C CA . ARG A 1 99 ? -10.685 -7.134 11.615 1.00 97.81 99 ARG A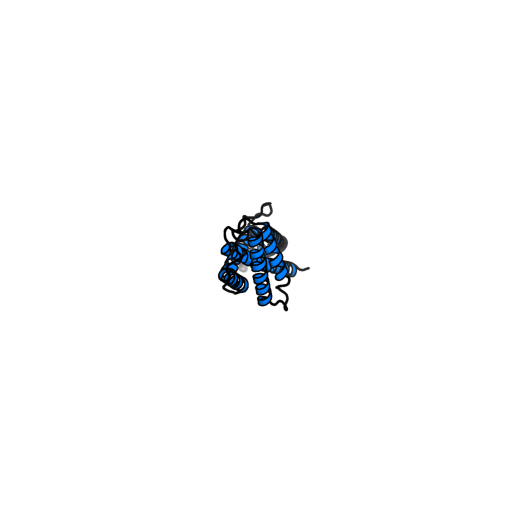 CA 1
ATOM 751 C C . ARG A 1 99 ? -11.032 -7.987 10.401 1.00 97.81 99 ARG A C 1
ATOM 753 O O . ARG A 1 99 ? -10.123 -8.377 9.672 1.00 97.81 99 ARG A O 1
ATOM 760 N N . GLY A 1 100 ? -12.319 -8.213 10.143 1.00 97.69 100 GLY A N 1
ATOM 761 C CA . GLY A 1 100 ? -12.773 -8.954 8.965 1.00 97.69 100 GLY A CA 1
ATOM 762 C C . GLY A 1 100 ? -12.308 -8.313 7.655 1.00 97.69 100 GLY A C 1
ATOM 763 O O . GLY A 1 100 ? -11.756 -8.996 6.794 1.00 97.69 100 GLY A O 1
ATOM 764 N N . GLN A 1 101 ? -12.449 -6.990 7.528 1.00 97.81 101 GLN A N 1
ATOM 765 C CA . GLN A 1 101 ? -12.012 -6.260 6.336 1.00 97.81 101 GLN A CA 1
ATOM 766 C C . GLN A 1 101 ? -10.494 -6.343 6.130 1.00 97.81 101 GLN A C 1
ATOM 768 O O . GLN A 1 101 ? -10.055 -6.654 5.023 1.00 97.81 101 GLN A O 1
ATOM 773 N N . ILE A 1 102 ? -9.694 -6.138 7.182 1.00 98.25 102 ILE A N 1
ATOM 774 C CA . ILE A 1 102 ? -8.226 -6.235 7.114 1.00 98.25 102 ILE A CA 1
ATOM 775 C C . ILE A 1 102 ? -7.787 -7.650 6.720 1.00 98.25 102 ILE A C 1
ATOM 777 O O . ILE A 1 102 ? -6.954 -7.803 5.830 1.00 98.25 102 ILE A O 1
ATOM 781 N N . CYS A 1 103 ? -8.375 -8.690 7.314 1.00 97.88 103 CYS A N 1
ATOM 782 C CA . CYS A 1 103 ? -8.009 -10.077 7.011 1.00 97.88 103 CYS A CA 1
ATOM 783 C C . CYS A 1 103 ? -8.430 -10.518 5.601 1.00 97.88 103 CYS A C 1
ATOM 785 O O . CYS A 1 103 ? -7.857 -11.453 5.047 1.00 97.88 103 CYS A O 1
ATOM 787 N N . SER A 1 104 ? -9.396 -9.827 4.993 1.00 97.25 104 SER A N 1
ATOM 788 C CA . SER A 1 104 ? -9.837 -10.085 3.618 1.00 97.25 104 SER A CA 1
ATOM 789 C C . SER A 1 104 ? -9.009 -9.369 2.542 1.00 97.25 104 SER A C 1
ATOM 791 O O . SER A 1 104 ? -9.270 -9.563 1.358 1.00 97.25 104 SER A O 1
ATOM 793 N N . VAL A 1 105 ? -8.027 -8.533 2.909 1.00 96.75 105 VAL A N 1
ATOM 794 C CA . VAL A 1 105 ? -7.342 -7.630 1.961 1.00 96.75 105 VAL A CA 1
ATOM 795 C C . VAL A 1 105 ? -6.550 -8.362 0.870 1.00 96.75 105 VAL A C 1
ATOM 797 O O . VAL A 1 105 ? -6.322 -7.816 -0.202 1.00 96.75 105 VAL A O 1
ATOM 800 N N . THR A 1 106 ? -6.144 -9.609 1.097 1.00 94.38 106 THR A N 1
ATOM 801 C CA . THR A 1 106 ? -5.428 -10.423 0.099 1.00 94.38 106 THR A CA 1
ATOM 802 C C . THR A 1 106 ? -6.328 -11.349 -0.711 1.00 94.38 106 THR A C 1
ATOM 804 O O . THR A 1 106 ? -5.819 -12.148 -1.493 1.00 94.38 106 THR A O 1
ATOM 807 N N . GLN A 1 107 ? -7.646 -11.288 -0.518 1.00 95.56 107 GLN A N 1
ATOM 808 C CA . GLN A 1 107 ? -8.589 -12.075 -1.308 1.00 95.56 107 GLN A CA 1
ATOM 809 C C . GLN A 1 107 ? -8.694 -11.511 -2.731 1.00 95.56 107 GLN A C 1
ATOM 811 O O . GLN A 1 107 ? -8.656 -10.296 -2.921 1.00 95.56 107 GLN A O 1
ATOM 816 N N . GLU A 1 108 ? -8.833 -12.404 -3.715 1.00 88.38 108 GLU A N 1
ATOM 817 C CA . GLU A 1 108 ? -8.778 -12.090 -5.154 1.00 88.38 108 GLU A CA 1
ATOM 818 C C . GLU A 1 108 ? -9.826 -11.047 -5.586 1.00 88.38 108 GLU A C 1
ATOM 820 O O . GLU A 1 108 ? -9.520 -10.165 -6.383 1.00 88.38 108 GLU A O 1
ATOM 825 N N . ASP A 1 109 ? -11.007 -11.057 -4.962 1.00 89.81 109 ASP A N 1
ATOM 826 C CA . ASP A 1 109 ? -12.117 -10.143 -5.266 1.00 89.81 109 ASP A CA 1
ATOM 827 C C . ASP A 1 109 ? -12.292 -9.022 -4.226 1.00 89.81 109 ASP A C 1
ATOM 829 O O . ASP A 1 109 ? -13.388 -8.480 -4.048 1.00 89.81 109 ASP A O 1
ATOM 833 N N . ASN A 1 110 ? -11.238 -8.670 -3.480 1.00 96.69 110 ASN A N 1
ATOM 834 C CA . ASN A 1 110 ? -11.342 -7.600 -2.494 1.00 96.69 110 ASN A CA 1
ATOM 835 C C . ASN A 1 110 ? -11.459 -6.221 -3.186 1.00 96.69 110 ASN A C 1
ATOM 837 O O . ASN A 1 110 ? -10.490 -5.756 -3.792 1.00 96.69 110 ASN A O 1
ATOM 841 N N . PRO A 1 111 ? -12.585 -5.493 -3.031 1.00 95.69 111 PRO A N 1
ATOM 842 C CA . PRO A 1 111 ? -12.824 -4.253 -3.771 1.00 95.69 111 PRO A CA 1
ATOM 843 C C . PRO A 1 111 ? -11.862 -3.124 -3.385 1.00 95.69 111 PRO A C 1
ATOM 845 O O . PRO A 1 111 ? -11.564 -2.257 -4.206 1.00 95.69 111 PRO A O 1
ATOM 848 N N . VAL A 1 112 ? -11.362 -3.115 -2.144 1.00 95.81 112 VAL A N 1
ATOM 849 C CA . VAL A 1 112 ? -10.378 -2.120 -1.698 1.00 95.81 112 VAL A CA 1
ATOM 850 C C . VAL A 1 112 ? -9.035 -2.396 -2.362 1.00 95.81 112 VAL A C 1
ATOM 852 O O . VAL A 1 112 ? -8.405 -1.468 -2.868 1.00 95.81 112 VAL A O 1
ATOM 855 N N . SER A 1 113 ? -8.614 -3.657 -2.409 1.00 95.62 113 SER A N 1
ATOM 856 C CA . SER A 1 113 ? -7.357 -4.052 -3.044 1.00 95.62 113 SER A CA 1
ATOM 857 C C . SER A 1 113 ? -7.375 -3.801 -4.546 1.00 95.62 113 SER A C 1
ATOM 859 O O . SER A 1 113 ? -6.442 -3.175 -5.049 1.00 95.62 113 SER A O 1
ATOM 861 N N . SER A 1 114 ? -8.460 -4.154 -5.245 1.00 95.75 114 SER A N 1
ATOM 862 C CA . SER A 1 114 ? -8.622 -3.844 -6.673 1.00 95.75 114 SER A CA 1
ATOM 863 C C . SER A 1 114 ? -8.577 -2.335 -6.941 1.00 95.75 114 SER A C 1
ATOM 865 O O . SER A 1 114 ? -7.899 -1.882 -7.863 1.00 95.75 114 SER A O 1
ATOM 867 N N . LEU A 1 115 ? -9.235 -1.530 -6.099 1.00 95.81 115 LEU A N 1
ATOM 868 C CA . LEU A 1 115 ? -9.213 -0.069 -6.206 1.00 95.81 115 LEU A CA 1
ATOM 869 C C . LEU A 1 115 ? -7.802 0.508 -6.016 1.00 95.81 115 LEU A C 1
ATOM 871 O O . LEU A 1 115 ? -7.394 1.425 -6.735 1.00 95.81 115 LEU A O 1
ATOM 875 N N . ILE A 1 116 ? -7.058 0.013 -5.024 1.00 96.38 116 ILE A N 1
ATOM 876 C CA . ILE A 1 116 ? -5.673 0.431 -4.785 1.00 96.38 116 ILE A CA 1
ATOM 877 C C . ILE A 1 116 ? -4.785 0.026 -5.960 1.00 96.38 116 ILE A C 1
ATOM 879 O O . ILE A 1 116 ? -3.976 0.840 -6.410 1.00 96.38 116 ILE A O 1
ATOM 883 N N . GLU A 1 117 ? -4.951 -1.186 -6.486 1.00 95.12 117 GLU A N 1
ATOM 884 C CA . GLU A 1 117 ? -4.205 -1.657 -7.646 1.00 95.12 117 GLU A CA 1
ATOM 885 C C . GLU A 1 117 ? -4.428 -0.757 -8.865 1.00 95.12 117 GLU A C 1
ATOM 887 O O . GLU A 1 117 ? -3.456 -0.249 -9.430 1.00 95.12 117 GLU A O 1
ATOM 892 N N . GLU A 1 118 ? -5.683 -0.478 -9.221 1.00 95.00 118 GLU A N 1
ATOM 893 C CA . GLU A 1 118 ? -6.026 0.394 -10.346 1.00 95.00 118 GLU A CA 1
ATOM 894 C C . GLU A 1 118 ? -5.391 1.785 -10.193 1.00 95.00 118 GLU A C 1
ATOM 896 O O . GLU A 1 118 ? -4.752 2.305 -11.115 1.00 95.00 118 GLU A O 1
ATOM 901 N N . ARG A 1 119 ? -5.491 2.382 -8.999 1.00 95.75 119 ARG A N 1
ATOM 902 C CA . ARG A 1 119 ? -4.907 3.701 -8.710 1.00 95.75 119 ARG A CA 1
ATOM 903 C C . ARG A 1 119 ? -3.385 3.696 -8.818 1.00 95.75 119 ARG A C 1
ATOM 905 O O . ARG A 1 119 ? -2.817 4.647 -9.356 1.00 95.75 119 ARG A O 1
ATOM 912 N N . VAL A 1 120 ? -2.721 2.645 -8.340 1.00 95.38 120 VAL A N 1
ATOM 913 C CA . VAL A 1 120 ? -1.265 2.484 -8.464 1.00 95.38 120 VAL A CA 1
ATOM 914 C C . VAL A 1 120 ? -0.864 2.334 -9.931 1.00 95.38 120 VAL A C 1
ATOM 916 O O . VAL A 1 120 ? 0.072 2.999 -10.375 1.00 95.38 120 VAL A O 1
ATOM 919 N N . GLN A 1 121 ? -1.594 1.536 -10.714 1.00 93.88 121 GLN A N 1
ATOM 920 C CA . GLN A 1 121 ? -1.341 1.394 -12.147 1.00 93.88 121 GLN A CA 1
ATOM 921 C C . GLN A 1 121 ? -1.483 2.735 -12.881 1.00 93.88 121 GLN A C 1
ATOM 923 O O . GLN A 1 121 ? -0.618 3.092 -13.685 1.00 93.88 121 GLN A O 1
ATOM 928 N N . LEU A 1 122 ? -2.535 3.508 -12.593 1.00 92.69 122 LEU A N 1
ATOM 929 C CA . LEU A 1 122 ? -2.729 4.852 -13.151 1.00 92.69 122 LEU A CA 1
ATOM 930 C C . LEU A 1 122 ? -1.587 5.800 -12.762 1.00 92.69 122 LEU A C 1
ATOM 932 O O . LEU A 1 122 ? -1.075 6.544 -13.605 1.00 92.69 122 LEU A O 1
ATOM 936 N N . TYR A 1 123 ? -1.144 5.743 -11.508 1.00 92.19 123 TYR A N 1
ATOM 937 C CA . TYR A 1 123 ? -0.035 6.550 -11.010 1.00 92.19 123 TYR A CA 1
ATOM 938 C C . TYR A 1 123 ? 1.277 6.234 -11.745 1.00 92.19 123 TYR A C 1
ATOM 940 O O . TYR A 1 123 ? 1.957 7.140 -12.230 1.00 92.19 123 TYR A O 1
ATOM 948 N N . PHE A 1 124 ? 1.593 4.951 -11.933 1.00 92.88 124 PHE A N 1
ATOM 949 C CA . PHE A 1 124 ? 2.792 4.506 -12.651 1.00 92.88 124 PHE A CA 1
ATOM 950 C C . PHE A 1 124 ? 2.734 4.844 -14.145 1.00 92.88 124 PHE A C 1
ATOM 952 O O . PHE A 1 124 ? 3.730 5.294 -14.713 1.00 92.88 124 PHE A O 1
ATOM 959 N N . LYS A 1 125 ? 1.565 4.699 -14.785 1.00 91.50 125 LYS A N 1
ATOM 960 C CA . LYS A 1 125 ? 1.351 5.144 -16.174 1.00 91.50 125 LYS A CA 1
ATOM 961 C C . LYS A 1 125 ? 1.611 6.642 -16.325 1.00 91.50 125 LYS A C 1
ATOM 963 O O . LYS A 1 125 ? 2.265 7.048 -17.282 1.00 91.50 125 LYS A O 1
ATOM 968 N N . SER A 1 126 ? 1.158 7.442 -15.360 1.00 90.00 126 SER A N 1
ATOM 969 C CA . SER A 1 126 ? 1.376 8.892 -15.349 1.00 90.00 126 SER A CA 1
ATOM 970 C C . SER A 1 126 ? 2.866 9.222 -15.267 1.00 90.00 126 SER A C 1
ATOM 972 O O . SER A 1 126 ? 3.363 10.009 -16.065 1.00 90.00 126 SER A O 1
ATOM 974 N N . PHE A 1 127 ? 3.602 8.547 -14.382 1.00 87.88 127 PHE A N 1
ATOM 975 C CA . PHE A 1 127 ? 5.057 8.658 -14.272 1.00 87.88 127 PHE A CA 1
ATOM 976 C C . PHE A 1 127 ? 5.800 8.314 -15.570 1.00 87.88 127 PHE A C 1
ATOM 978 O O . PHE A 1 127 ? 6.713 9.034 -15.965 1.00 87.88 127 PHE A O 1
ATOM 985 N N . LEU A 1 128 ? 5.406 7.234 -16.249 1.00 89.44 128 LEU A N 1
ATOM 986 C CA . LEU A 1 128 ? 6.015 6.810 -17.515 1.00 89.44 128 LEU A CA 1
ATOM 987 C C . LEU A 1 128 ? 5.726 7.761 -18.684 1.00 89.44 128 LEU A C 1
ATOM 989 O O . LEU A 1 128 ? 6.501 7.790 -19.641 1.00 89.44 128 LEU A O 1
ATOM 993 N N . ALA A 1 129 ? 4.606 8.483 -18.632 1.00 88.31 129 ALA A N 1
ATOM 994 C CA . ALA A 1 129 ? 4.211 9.452 -19.649 1.00 88.31 129 ALA A CA 1
ATOM 995 C C . ALA A 1 129 ? 4.894 10.819 -19.472 1.00 88.31 129 ALA A C 1
ATOM 997 O O . ALA A 1 129 ? 4.900 11.618 -20.409 1.00 88.31 129 ALA A O 1
ATOM 998 N N . MET A 1 130 ? 5.471 11.103 -18.297 1.00 82.94 130 MET A N 1
ATOM 999 C CA . MET A 1 130 ? 6.156 12.372 -18.065 1.00 82.94 130 MET A CA 1
ATOM 1000 C C . MET A 1 130 ? 7.480 12.449 -18.845 1.00 82.94 130 MET A C 1
ATOM 1002 O O . MET A 1 130 ? 8.256 11.488 -18.848 1.00 82.94 130 MET A O 1
ATOM 1006 N N . PRO A 1 131 ? 7.795 13.603 -19.460 1.00 75.12 131 PRO A N 1
ATOM 1007 C CA . PRO A 1 131 ? 9.114 13.852 -20.027 1.00 75.12 131 PRO A CA 1
ATOM 1008 C C . PRO A 1 131 ? 10.201 13.759 -18.953 1.00 75.12 131 PRO A C 1
ATOM 1010 O O . PRO A 1 131 ? 10.000 14.179 -17.815 1.00 75.12 131 PRO A O 1
ATOM 1013 N N . SER A 1 132 ? 11.399 13.303 -19.320 1.00 66.81 132 SER A N 1
ATOM 1014 C CA . SER A 1 132 ? 12.543 13.195 -18.399 1.00 66.81 132 SER A CA 1
ATOM 1015 C C . SER A 1 132 ? 13.019 14.535 -17.813 1.00 66.81 132 SER A C 1
ATOM 1017 O O . SER A 1 132 ? 13.829 14.540 -16.893 1.00 66.81 132 SER A O 1
ATOM 1019 N N . SER A 1 133 ? 12.538 15.667 -18.337 1.00 64.56 133 SER A N 1
ATOM 1020 C CA . SER A 1 133 ? 12.803 17.021 -17.837 1.00 64.56 133 SER A CA 1
ATOM 1021 C C . SER A 1 133 ? 11.842 17.476 -16.730 1.00 64.56 133 SER A C 1
ATOM 1023 O O . SER A 1 133 ? 12.009 18.573 -16.199 1.00 64.56 133 SER A O 1
ATOM 1025 N N . HIS A 1 134 ? 10.817 16.684 -16.396 1.00 63.84 134 HIS A N 1
ATOM 1026 C CA . HIS A 1 134 ? 9.837 17.036 -15.371 1.00 63.84 134 HIS A CA 1
ATOM 1027 C C . HIS A 1 134 ? 10.383 16.723 -13.970 1.00 63.84 134 HIS A C 1
ATOM 1029 O O . HIS A 1 134 ? 10.654 15.572 -13.639 1.00 63.84 134 HIS A O 1
ATOM 1035 N N . LEU A 1 135 ? 10.539 17.759 -13.140 1.00 60.03 135 LEU A N 1
ATOM 1036 C CA . LEU A 1 135 ? 11.082 17.645 -11.776 1.00 60.03 135 LEU A CA 1
ATOM 1037 C C . LEU A 1 135 ? 10.014 17.311 -10.723 1.00 60.03 135 LEU A C 1
ATOM 1039 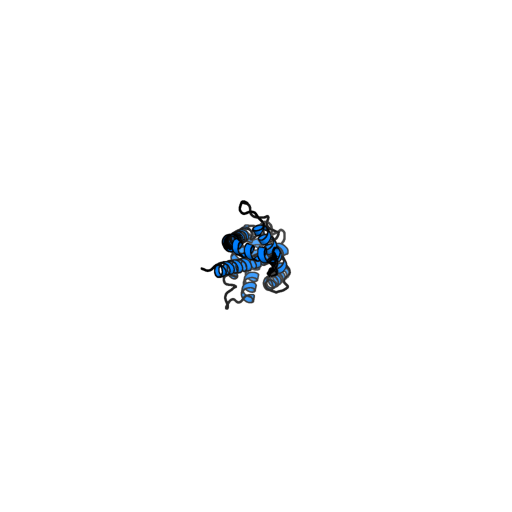O O . LEU A 1 135 ? 10.347 17.009 -9.579 1.00 60.03 135 LEU A O 1
ATOM 1043 N N . THR A 1 136 ? 8.732 17.396 -11.081 1.00 72.62 136 THR A N 1
ATOM 1044 C CA . THR A 1 136 ? 7.612 17.258 -10.142 1.00 72.62 136 THR A CA 1
ATOM 1045 C C . THR A 1 136 ? 6.886 15.939 -10.366 1.00 72.62 136 THR A C 1
ATOM 1047 O O . THR A 1 136 ? 6.523 15.621 -11.498 1.00 72.62 136 THR A O 1
ATOM 1050 N N . ALA A 1 137 ? 6.661 15.186 -9.286 1.00 74.44 137 ALA A N 1
ATOM 1051 C CA . ALA A 1 137 ? 5.866 13.963 -9.318 1.00 74.44 137 ALA A CA 1
ATOM 1052 C C . ALA A 1 137 ? 4.416 14.257 -9.763 1.00 74.44 137 ALA A C 1
ATOM 1054 O O . ALA A 1 137 ? 3.891 15.330 -9.444 1.00 74.44 137 ALA A O 1
ATOM 1055 N N . PRO A 1 138 ? 3.751 13.322 -10.468 1.00 81.50 138 PRO A N 1
ATOM 1056 C CA . PRO A 1 138 ? 2.350 13.473 -10.827 1.00 81.50 138 PRO A CA 1
ATOM 1057 C C . PRO A 1 138 ? 1.476 13.565 -9.565 1.00 81.50 138 PRO A C 1
ATOM 1059 O O . PRO A 1 138 ? 1.859 13.058 -8.502 1.00 81.50 138 PRO A O 1
ATOM 1062 N N . PRO A 1 139 ? 0.292 14.197 -9.663 1.00 84.00 139 PRO A N 1
ATOM 1063 C CA . PRO A 1 139 ? -0.640 14.268 -8.548 1.00 84.00 139 PRO A CA 1
ATOM 1064 C C . PRO A 1 139 ? -1.024 12.860 -8.083 1.00 84.00 139 PRO A C 1
ATOM 1066 O O . PRO A 1 139 ? -1.276 11.962 -8.888 1.00 84.00 139 PRO A O 1
ATOM 1069 N N . THR A 1 140 ? -1.063 12.671 -6.767 1.00 84.06 140 THR A N 1
ATOM 1070 C CA . THR A 1 140 ? -1.345 11.365 -6.166 1.00 84.06 140 THR A CA 1
ATOM 1071 C C . THR A 1 140 ? -2.853 11.127 -6.096 1.00 84.06 140 THR A C 1
ATOM 1073 O O . THR A 1 140 ? -3.560 11.958 -5.522 1.00 84.06 140 THR A O 1
ATOM 1076 N N . PRO A 1 141 ? -3.368 10.002 -6.629 1.00 81.62 141 PRO A N 1
ATOM 1077 C CA . PRO A 1 141 ? -4.769 9.631 -6.475 1.00 81.62 141 PRO A CA 1
ATOM 1078 C C . PRO A 1 141 ? -5.189 9.533 -5.001 1.00 81.62 141 PRO A C 1
ATOM 1080 O O . PRO A 1 141 ? -4.402 9.146 -4.132 1.00 81.62 141 PRO A O 1
ATOM 1083 N N . GLY A 1 142 ? -6.461 9.832 -4.717 1.00 79.31 142 GLY A N 1
ATOM 1084 C CA . GLY A 1 142 ? -7.033 9.665 -3.378 1.00 79.31 142 GLY A CA 1
ATOM 1085 C C . GLY A 1 142 ? -6.807 8.250 -2.827 1.00 79.31 142 GLY A C 1
ATOM 1086 O O . GLY A 1 142 ? -6.780 7.275 -3.575 1.00 79.31 142 GLY A O 1
ATOM 1087 N N . GLY A 1 143 ? -6.599 8.125 -1.515 1.00 78.25 143 GLY A N 1
ATOM 1088 C CA . GLY A 1 143 ? -6.278 6.849 -0.860 1.00 78.25 143 GLY A CA 1
ATOM 1089 C C . GLY A 1 143 ? -4.813 6.399 -0.974 1.00 78.25 143 GLY A C 1
ATOM 1090 O O . GLY A 1 143 ? -4.380 5.609 -0.146 1.00 78.25 143 GLY A O 1
ATOM 1091 N N . LEU A 1 144 ? -4.023 6.945 -1.910 1.00 89.50 144 LEU A N 1
ATOM 1092 C CA . LEU A 1 144 ? -2.573 6.691 -1.988 1.00 89.50 144 LEU A CA 1
ATOM 1093 C C . LEU A 1 144 ? -1.731 7.762 -1.281 1.00 89.50 144 LEU A C 1
ATOM 1095 O O . LEU A 1 144 ? -0.541 7.559 -1.062 1.00 89.50 144 LEU A O 1
ATOM 1099 N N . ALA A 1 145 ? -2.336 8.884 -0.878 1.00 89.56 145 ALA A N 1
ATOM 1100 C CA . ALA A 1 145 ? -1.634 9.997 -0.231 1.00 89.56 145 ALA A CA 1
ATOM 1101 C C . ALA A 1 145 ? -0.822 9.569 1.009 1.00 89.56 145 ALA A C 1
ATOM 1103 O O . ALA A 1 145 ? 0.266 10.083 1.244 1.00 89.56 145 ALA A O 1
ATOM 1104 N N . MET A 1 146 ? -1.314 8.583 1.765 1.00 90.00 146 MET A N 1
ATOM 1105 C CA . MET A 1 146 ? -0.669 8.091 2.991 1.00 90.00 146 MET A CA 1
ATOM 1106 C C . MET A 1 146 ? 0.651 7.347 2.742 1.00 90.00 146 MET A C 1
ATOM 1108 O O . MET A 1 146 ? 1.475 7.236 3.650 1.00 90.00 146 MET A O 1
ATOM 1112 N N . ILE A 1 147 ? 0.848 6.852 1.518 1.00 93.25 147 ILE A N 1
ATOM 1113 C CA . ILE A 1 147 ? 2.054 6.138 1.079 1.00 93.25 147 ILE A CA 1
ATOM 1114 C C . ILE A 1 147 ? 2.767 6.869 -0.067 1.00 93.25 147 ILE A C 1
ATOM 1116 O O . ILE A 1 147 ? 3.601 6.284 -0.756 1.00 93.25 147 ILE A O 1
ATOM 1120 N N . GLN A 1 148 ? 2.398 8.128 -0.335 1.00 92.25 148 GLN A N 1
ATOM 1121 C CA . GLN A 1 148 ? 2.908 8.873 -1.485 1.00 92.25 148 GLN A CA 1
ATOM 1122 C C . GLN A 1 148 ? 4.442 8.930 -1.520 1.00 92.25 148 GLN A C 1
ATOM 1124 O O . GLN A 1 148 ? 4.986 8.675 -2.595 1.00 92.25 148 GLN A O 1
ATOM 1129 N N . PRO A 1 149 ? 5.156 9.266 -0.426 1.00 92.38 149 PRO A N 1
ATOM 1130 C CA . PRO A 1 149 ? 6.612 9.374 -0.476 1.00 92.38 149 PRO A CA 1
ATOM 1131 C C . PRO A 1 149 ? 7.283 8.063 -0.900 1.00 92.38 149 PRO A C 1
ATOM 1133 O O . PRO A 1 149 ? 8.149 8.061 -1.775 1.00 92.38 149 PRO A O 1
ATOM 1136 N N . GLU A 1 150 ? 6.846 6.941 -0.328 1.00 94.88 150 GLU A N 1
ATOM 1137 C CA . GLU A 1 150 ? 7.375 5.611 -0.618 1.00 94.88 150 GLU A CA 1
ATOM 1138 C C . GLU A 1 150 ? 7.015 5.159 -2.036 1.00 94.88 150 GLU A C 1
ATOM 1140 O O . GLU A 1 150 ? 7.866 4.653 -2.772 1.00 94.88 150 GLU A O 1
ATOM 1145 N N . LEU A 1 151 ? 5.767 5.393 -2.450 1.00 94.81 151 LEU A N 1
ATOM 1146 C CA . LEU A 1 151 ? 5.285 5.036 -3.779 1.00 94.81 151 LEU A CA 1
ATOM 1147 C C . LEU A 1 151 ? 5.988 5.847 -4.873 1.00 94.81 151 LEU A C 1
ATOM 1149 O O . LEU A 1 151 ? 6.343 5.291 -5.909 1.00 94.81 151 LEU A O 1
ATOM 1153 N N . ALA A 1 152 ? 6.219 7.142 -4.645 1.00 92.81 152 ALA A N 1
ATOM 1154 C CA . ALA A 1 152 ? 6.932 8.014 -5.573 1.00 92.81 152 ALA A CA 1
ATOM 1155 C C . ALA A 1 152 ? 8.403 7.603 -5.720 1.00 92.81 152 ALA A C 1
ATOM 1157 O O . ALA A 1 152 ? 8.916 7.577 -6.838 1.00 92.81 152 ALA A O 1
ATOM 1158 N N . ALA A 1 153 ? 9.070 7.232 -4.621 1.00 93.25 153 ALA A N 1
ATOM 1159 C CA . ALA A 1 153 ? 10.434 6.710 -4.669 1.00 93.25 153 ALA A CA 1
ATOM 1160 C C . ALA A 1 153 ? 10.507 5.406 -5.484 1.00 93.25 153 ALA A C 1
ATOM 1162 O O . ALA A 1 153 ? 11.348 5.280 -6.377 1.00 93.25 153 ALA A O 1
ATOM 1163 N N . LEU A 1 154 ? 9.579 4.473 -5.243 1.00 95.50 154 LEU A N 1
ATOM 1164 C CA . LEU A 1 154 ? 9.502 3.210 -5.979 1.00 95.50 154 LEU A CA 1
ATOM 1165 C C . LEU A 1 154 ? 9.215 3.441 -7.470 1.00 95.50 154 LEU A C 1
ATOM 1167 O O . LEU A 1 154 ? 9.889 2.869 -8.330 1.00 95.50 154 LEU A O 1
ATOM 1171 N N . ALA A 1 155 ? 8.261 4.321 -7.784 1.00 93.06 155 ALA A N 1
ATOM 1172 C CA . ALA A 1 155 ? 7.927 4.702 -9.153 1.00 93.06 155 ALA A CA 1
ATOM 1173 C C . ALA A 1 155 ? 9.123 5.342 -9.872 1.00 93.06 155 ALA A C 1
ATOM 1175 O O . ALA A 1 155 ? 9.410 4.983 -11.013 1.00 93.06 155 ALA A O 1
ATOM 1176 N N . ALA A 1 156 ? 9.870 6.228 -9.210 1.00 90.94 156 ALA A N 1
ATOM 1177 C CA . ALA A 1 156 ? 11.070 6.838 -9.777 1.00 90.94 156 ALA A CA 1
ATOM 1178 C C . ALA A 1 156 ? 12.147 5.790 -10.109 1.00 90.94 156 ALA A C 1
ATOM 1180 O O . ALA A 1 156 ? 12.723 5.818 -11.201 1.00 90.94 156 ALA A O 1
ATOM 1181 N N . SER A 1 157 ? 12.387 4.822 -9.216 1.00 92.94 157 SER A N 1
ATOM 1182 C CA . SER A 1 157 ? 13.303 3.706 -9.485 1.00 92.94 157 SER A CA 1
ATOM 1183 C C . SER A 1 157 ? 12.840 2.846 -10.665 1.00 92.94 157 SER A C 1
ATOM 1185 O O . SER A 1 157 ? 13.651 2.503 -11.529 1.00 92.94 157 SER A O 1
ATOM 1187 N N . PHE A 1 158 ? 11.542 2.545 -10.742 1.00 93.44 158 PHE A N 1
ATOM 1188 C CA . PHE A 1 158 ? 10.949 1.799 -11.851 1.00 93.44 158 PHE A CA 1
ATOM 1189 C C . PHE A 1 158 ? 11.094 2.539 -13.191 1.00 93.44 158 PHE A C 1
ATOM 1191 O O . PHE A 1 158 ? 11.584 1.967 -14.165 1.00 93.44 158 PHE A O 1
ATOM 1198 N N . VAL A 1 159 ? 10.748 3.828 -13.239 1.00 90.56 159 VAL A N 1
ATOM 1199 C CA . VAL A 1 159 ? 10.866 4.671 -14.442 1.00 90.56 159 VAL A CA 1
ATOM 1200 C C . VAL A 1 159 ? 12.316 4.782 -14.900 1.00 90.56 159 VAL A C 1
ATOM 1202 O O . VAL A 1 159 ? 12.583 4.673 -16.094 1.00 90.56 159 VAL A O 1
ATOM 1205 N N . SER A 1 160 ? 13.261 4.954 -13.972 1.00 90.44 160 SER A N 1
ATOM 1206 C CA . SER A 1 160 ? 14.693 4.993 -14.286 1.00 90.44 160 SER A CA 1
ATOM 1207 C C . SER A 1 160 ? 15.151 3.706 -14.983 1.00 90.44 160 SER A C 1
ATOM 1209 O O . SER A 1 160 ? 15.794 3.755 -16.033 1.00 90.44 160 SER A O 1
ATOM 1211 N N . MET A 1 161 ? 14.732 2.546 -14.469 1.00 91.38 161 MET A N 1
ATOM 1212 C CA . MET A 1 161 ? 15.033 1.247 -15.075 1.00 91.38 161 MET A CA 1
ATOM 1213 C C . MET A 1 161 ? 14.399 1.086 -16.465 1.00 91.38 161 MET A C 1
ATOM 1215 O O . MET A 1 161 ? 15.067 0.631 -17.396 1.00 91.38 161 MET A O 1
ATOM 1219 N N . VAL A 1 162 ? 13.140 1.502 -16.636 1.00 90.81 162 VAL A N 1
ATOM 1220 C CA . VAL A 1 162 ? 12.450 1.477 -17.938 1.00 90.81 162 VAL A CA 1
ATOM 1221 C C . VAL A 1 162 ? 13.128 2.408 -18.944 1.00 90.81 162 VAL A C 1
ATOM 1223 O O . VAL A 1 162 ? 13.322 2.027 -20.096 1.00 90.81 162 VAL A O 1
ATOM 1226 N N . ASN A 1 163 ? 13.518 3.613 -18.531 1.00 88.94 163 ASN A N 1
ATOM 1227 C CA . ASN A 1 163 ? 14.171 4.586 -19.404 1.00 88.94 163 ASN A CA 1
ATOM 1228 C C . ASN A 1 163 ? 15.565 4.131 -19.830 1.00 88.94 163 ASN A C 1
ATOM 1230 O O . ASN A 1 163 ? 15.906 4.272 -21.003 1.00 88.94 163 ASN A O 1
ATOM 1234 N N . PHE A 1 164 ? 16.334 3.521 -18.927 1.00 89.69 164 PHE A N 1
ATOM 1235 C CA . PHE A 1 164 ? 17.606 2.897 -19.281 1.00 89.69 164 PHE A CA 1
ATOM 1236 C C . PHE A 1 164 ? 17.407 1.774 -20.310 1.00 89.69 164 PHE A C 1
ATOM 1238 O O . PHE A 1 164 ? 18.066 1.756 -21.348 1.00 89.69 164 PHE A O 1
ATOM 1245 N N . ASN A 1 165 ? 16.424 0.894 -20.087 1.00 90.38 165 ASN A N 1
ATOM 1246 C CA . ASN A 1 165 ? 16.089 -0.166 -21.041 1.00 90.38 165 ASN A CA 1
ATOM 1247 C C . ASN A 1 165 ? 15.669 0.399 -22.406 1.00 90.38 165 ASN A C 1
ATOM 1249 O O . ASN A 1 165 ? 16.126 -0.083 -23.441 1.00 90.38 165 ASN A O 1
ATOM 1253 N N . LYS A 1 166 ? 14.858 1.463 -22.437 1.00 88.88 166 LYS A N 1
ATOM 1254 C CA . LYS A 1 166 ? 14.527 2.173 -23.680 1.00 88.88 166 LYS A CA 1
ATOM 1255 C C . LYS A 1 166 ? 15.785 2.721 -24.353 1.00 88.88 166 LYS A C 1
ATOM 1257 O O . LYS A 1 166 ? 15.959 2.504 -25.542 1.00 88.88 166 LYS A O 1
ATOM 1262 N N . GLN A 1 167 ? 16.669 3.394 -23.623 1.00 89.50 167 GLN A N 1
ATOM 1263 C CA . GLN A 1 167 ? 17.876 3.996 -24.193 1.00 89.50 167 GLN A CA 1
ATOM 1264 C C . GLN A 1 167 ? 18.790 2.957 -24.857 1.00 89.50 167 GLN A C 1
ATOM 1266 O O . GLN A 1 167 ? 19.308 3.206 -25.942 1.00 89.50 167 GLN A O 1
ATOM 1271 N N . VAL A 1 168 ? 18.958 1.792 -24.227 1.00 93.06 168 VAL A N 1
ATOM 1272 C CA . VAL A 1 168 ? 19.818 0.718 -24.739 1.00 93.06 168 VAL A CA 1
ATOM 1273 C C . VAL A 1 168 ? 19.155 -0.027 -25.899 1.00 93.06 168 VAL A C 1
ATOM 1275 O O . VAL A 1 168 ? 19.800 -0.281 -26.915 1.00 93.06 168 VAL A O 1
ATOM 1278 N N . TYR A 1 169 ? 17.868 -0.369 -25.774 1.00 92.44 169 TYR A N 1
ATOM 1279 C CA . TYR A 1 169 ? 17.224 -1.320 -26.683 1.00 92.44 169 TYR A CA 1
ATOM 1280 C C . TYR A 1 169 ? 16.331 -0.691 -27.764 1.00 92.44 169 TYR A C 1
ATOM 1282 O O . TYR A 1 169 ? 15.995 -1.360 -28.743 1.00 92.44 169 TYR A O 1
ATOM 1290 N N . MET A 1 170 ? 15.969 0.594 -27.656 1.00 93.19 170 MET A N 1
ATOM 1291 C CA . MET A 1 170 ? 15.132 1.284 -28.651 1.00 93.19 170 MET A CA 1
ATOM 1292 C C . MET A 1 170 ? 15.665 1.183 -30.087 1.00 93.19 170 MET A C 1
ATOM 1294 O O . MET A 1 170 ? 14.837 0.944 -30.965 1.00 93.19 170 MET A O 1
ATOM 1298 N N . PRO A 1 171 ? 16.979 1.287 -30.380 1.00 93.00 171 PRO A N 1
ATOM 1299 C CA . PRO A 1 171 ? 17.474 1.126 -31.750 1.00 93.00 171 PRO A CA 1
ATOM 1300 C C . PRO A 1 171 ? 17.085 -0.219 -32.386 1.00 93.00 171 PRO A C 1
ATOM 1302 O O . PRO A 1 171 ? 16.720 -0.263 -33.562 1.00 93.00 171 PRO A O 1
ATOM 1305 N N . PHE A 1 172 ? 17.083 -1.300 -31.600 1.00 93.50 172 PHE A N 1
ATOM 1306 C CA . PHE A 1 172 ? 16.686 -2.634 -32.055 1.00 93.50 172 PHE A CA 1
ATOM 1307 C C . PHE A 1 172 ? 15.172 -2.723 -32.261 1.00 93.50 172 PHE A C 1
ATOM 1309 O O . PHE A 1 172 ? 14.719 -3.182 -33.311 1.00 93.50 172 PHE A O 1
ATOM 1316 N N . TYR A 1 173 ? 14.383 -2.216 -31.304 1.00 92.62 173 TYR A N 1
ATOM 1317 C CA . TYR A 1 173 ? 12.923 -2.173 -31.429 1.00 92.62 173 TYR A CA 1
ATOM 1318 C C . TYR A 1 173 ? 12.479 -1.345 -32.637 1.00 92.62 173 TYR A C 1
ATOM 1320 O O . TYR A 1 173 ? 11.594 -1.764 -33.375 1.00 92.62 173 TYR A O 1
ATOM 1328 N N . VAL A 1 174 ? 13.125 -0.205 -32.894 1.00 93.69 174 VAL A N 1
ATOM 1329 C CA . VAL A 1 174 ? 12.854 0.638 -34.065 1.00 93.69 174 VAL A CA 1
ATOM 1330 C C . VAL A 1 174 ? 13.175 -0.101 -35.364 1.00 93.69 174 VAL A C 1
ATOM 1332 O O . VAL A 1 174 ? 12.421 0.036 -36.321 1.00 93.69 174 VAL A O 1
ATOM 1335 N N . GLY A 1 175 ? 14.245 -0.899 -35.415 1.00 92.56 175 GLY A N 1
ATOM 1336 C CA . GLY A 1 175 ? 14.556 -1.736 -36.578 1.00 92.56 175 GLY A CA 1
ATOM 1337 C C . GLY A 1 175 ? 13.453 -2.755 -36.883 1.00 92.56 175 GLY A C 1
ATOM 1338 O O . GLY A 1 175 ? 12.988 -2.840 -38.019 1.00 92.56 175 GLY A O 1
ATOM 1339 N N . ILE A 1 176 ? 12.978 -3.465 -35.855 1.00 93.69 176 ILE A N 1
ATOM 1340 C CA . ILE A 1 176 ? 11.874 -4.431 -35.973 1.00 93.69 176 ILE A CA 1
ATOM 1341 C C . ILE A 1 176 ? 10.585 -3.723 -36.400 1.00 93.69 176 ILE A C 1
ATOM 1343 O O . ILE A 1 176 ? 9.947 -4.134 -37.365 1.00 93.69 176 ILE A O 1
ATOM 1347 N N . LEU A 1 177 ? 10.222 -2.628 -35.726 1.00 93.50 177 LEU A N 1
ATOM 1348 C CA . LEU A 1 177 ? 9.022 -1.855 -36.044 1.00 93.50 177 LEU A CA 1
ATOM 1349 C C . LEU A 1 177 ? 9.068 -1.306 -37.470 1.00 93.50 177 LEU A C 1
ATOM 1351 O O . LEU A 1 177 ? 8.068 -1.381 -38.172 1.00 93.50 177 LEU A O 1
ATOM 1355 N N . LYS A 1 178 ? 10.218 -0.800 -37.930 1.00 93.69 178 LYS A N 1
ATOM 1356 C CA . LYS A 1 178 ? 10.368 -0.327 -39.311 1.00 93.69 178 LYS A CA 1
ATOM 1357 C C . LYS A 1 178 ? 10.201 -1.453 -40.323 1.00 93.69 178 LYS A C 1
ATOM 1359 O O . LYS A 1 178 ? 9.545 -1.242 -41.332 1.00 93.69 178 LYS A O 1
ATOM 1364 N N . SER A 1 179 ? 10.756 -2.631 -40.046 1.00 92.88 179 SER A N 1
ATOM 1365 C CA . SER A 1 179 ? 10.554 -3.812 -40.888 1.00 92.88 179 SER A CA 1
ATOM 1366 C C . SER A 1 179 ? 9.071 -4.188 -40.967 1.00 92.88 179 SER A C 1
ATOM 1368 O O . SER A 1 179 ? 8.532 -4.338 -42.056 1.00 92.88 179 SER A O 1
ATOM 1370 N N . LEU A 1 180 ? 8.365 -4.247 -39.837 1.00 93.94 180 LEU A N 1
ATOM 1371 C CA . LEU A 1 180 ? 6.951 -4.635 -39.807 1.00 93.94 180 LEU A CA 1
ATOM 1372 C C . LEU A 1 180 ? 6.014 -3.584 -40.423 1.00 93.94 180 LEU A C 1
ATOM 1374 O O . LEU A 1 180 ? 5.052 -3.942 -41.094 1.00 93.94 180 LEU A O 1
ATOM 1378 N N . LEU A 1 181 ? 6.277 -2.297 -40.185 1.00 92.50 181 LEU A N 1
ATOM 1379 C CA . LEU A 1 181 ? 5.413 -1.193 -40.621 1.00 92.50 181 LEU A CA 1
ATOM 1380 C C . LEU A 1 181 ? 5.727 -0.704 -42.039 1.00 92.50 181 LEU A C 1
ATOM 1382 O O . LEU A 1 181 ? 4.848 -0.157 -42.699 1.00 92.50 181 LEU A O 1
ATOM 1386 N N . PHE A 1 182 ? 6.972 -0.869 -42.495 1.00 88.88 182 PHE A N 1
ATOM 1387 C CA . PHE A 1 182 ? 7.472 -0.311 -43.754 1.00 88.88 182 PHE A CA 1
ATOM 1388 C C . PHE A 1 182 ? 8.248 -1.328 -44.596 1.00 88.88 182 PHE A C 1
ATOM 1390 O O . PHE A 1 182 ? 9.136 -0.918 -45.342 1.00 88.88 182 PHE A O 1
ATOM 1397 N N . SER A 1 183 ? 7.958 -2.632 -44.497 1.00 71.12 183 SER A N 1
ATOM 1398 C CA . SER A 1 183 ? 8.481 -3.616 -45.456 1.00 71.12 183 SER A CA 1
ATOM 1399 C C . SER A 1 183 ? 8.156 -3.164 -46.882 1.00 71.12 183 SER A C 1
ATOM 1401 O O . SER A 1 183 ? 7.039 -3.318 -47.368 1.00 71.12 183 SER A O 1
ATOM 1403 N N . VAL A 1 184 ? 9.149 -2.570 -47.541 1.00 59.97 184 VAL A N 1
ATOM 1404 C CA . VAL A 1 184 ? 9.192 -2.378 -48.984 1.00 59.97 184 VAL A CA 1
ATOM 1405 C C . VAL A 1 184 ? 9.539 -3.750 -49.540 1.00 59.97 184 VAL A C 1
ATOM 1407 O O . VAL A 1 184 ? 10.629 -4.257 -49.266 1.00 59.97 184 VAL A O 1
ATOM 1410 N N . GLU A 1 185 ? 8.615 -4.376 -50.275 1.00 52.50 185 GLU A N 1
ATOM 1411 C CA . GLU A 1 185 ? 8.975 -5.545 -51.076 1.00 52.50 185 GLU A CA 1
ATOM 1412 C C . GLU A 1 185 ? 10.186 -5.176 -51.942 1.00 52.50 185 GLU A C 1
ATOM 1414 O O . GLU A 1 185 ? 10.178 -4.109 -52.570 1.00 52.50 185 GLU A O 1
ATOM 1419 N N . PRO A 1 186 ? 11.248 -6.000 -51.982 1.00 46.84 186 PRO A N 1
ATOM 1420 C CA . PRO A 1 186 ? 12.341 -5.743 -52.898 1.00 46.84 186 PRO A CA 1
ATOM 1421 C C . PRO A 1 186 ? 11.756 -5.731 -54.310 1.00 46.84 186 PRO A C 1
ATOM 1423 O O . PRO A 1 186 ? 11.212 -6.738 -54.762 1.00 46.84 186 PRO A O 1
ATOM 1426 N N . GLN A 1 187 ? 11.837 -4.580 -54.987 1.00 44.41 187 GLN A N 1
ATOM 1427 C CA . GLN A 1 187 ? 11.435 -4.467 -56.382 1.00 44.41 187 GLN A CA 1
ATOM 1428 C C . GLN A 1 187 ? 12.122 -5.583 -57.168 1.00 44.41 187 GLN A C 1
ATOM 1430 O O . GLN A 1 187 ? 13.351 -5.627 -57.268 1.00 44.41 187 GLN A O 1
ATOM 1435 N N . SER A 1 188 ? 11.315 -6.493 -57.710 1.00 45.94 188 SER A N 1
ATOM 1436 C CA . SER A 1 188 ? 11.750 -7.449 -58.714 1.00 45.94 188 SER A CA 1
ATOM 1437 C C . SER A 1 188 ? 12.399 -6.661 -59.849 1.00 45.94 188 SER A C 1
ATOM 1439 O O . SER A 1 188 ? 11.731 -5.876 -60.525 1.00 45.94 188 SER A O 1
ATOM 1441 N N . SER A 1 189 ? 13.703 -6.837 -60.028 1.00 45.62 189 SER A N 1
ATOM 1442 C CA . SER A 1 189 ? 14.457 -6.257 -61.136 1.00 45.62 189 SER A CA 1
ATOM 1443 C C . SER A 1 189 ? 13.782 -6.656 -62.457 1.00 45.62 189 SER A C 1
ATOM 1445 O O . SER A 1 189 ? 13.388 -7.822 -62.588 1.00 45.62 189 SER A O 1
ATOM 1447 N N . PRO A 1 190 ? 13.637 -5.761 -63.452 1.00 46.09 190 PRO A N 1
ATOM 1448 C CA . PRO A 1 190 ? 13.107 -6.164 -64.745 1.00 46.09 190 PRO A CA 1
ATOM 1449 C C . PRO A 1 190 ? 14.048 -7.204 -65.359 1.00 46.09 190 PRO A C 1
ATOM 1451 O O . PRO A 1 190 ? 15.241 -6.955 -65.519 1.00 46.09 190 PRO A O 1
ATOM 1454 N N . ARG A 1 191 ? 13.510 -8.383 -65.692 1.00 48.75 191 ARG A N 1
ATOM 1455 C CA . ARG A 1 191 ? 14.170 -9.354 -66.573 1.00 48.75 191 ARG A CA 1
ATOM 1456 C C . ARG A 1 191 ? 14.417 -8.666 -67.917 1.00 48.75 191 ARG A C 1
ATOM 1458 O O . ARG A 1 191 ? 13.491 -8.546 -68.715 1.00 48.75 191 ARG A O 1
ATOM 1465 N N . GLU A 1 192 ? 15.646 -8.237 -68.178 1.00 45.72 192 GLU A N 1
ATOM 1466 C CA . GLU A 1 192 ? 16.076 -7.959 -69.546 1.00 45.72 192 GLU A CA 1
ATOM 1467 C C . GLU A 1 192 ? 16.146 -9.289 -70.308 1.00 45.72 192 GLU A C 1
ATOM 1469 O O . GLU A 1 192 ? 16.845 -10.229 -69.923 1.00 45.72 192 GLU A O 1
ATOM 1474 N N . ALA A 1 193 ? 15.315 -9.388 -71.345 1.00 53.12 193 ALA A N 1
ATOM 1475 C CA . ALA A 1 193 ? 15.226 -10.529 -72.243 1.00 53.12 193 ALA A CA 1
ATOM 1476 C C . ALA A 1 193 ? 16.511 -10.665 -73.089 1.00 53.12 193 ALA A C 1
ATOM 1478 O O . ALA A 1 193 ? 17.161 -9.659 -73.378 1.00 53.12 193 ALA A O 1
ATOM 1479 N N . PRO A 1 194 ? 16.883 -11.883 -73.526 1.00 45.62 194 PRO A N 1
ATOM 1480 C CA . PRO A 1 194 ? 18.105 -12.080 -74.290 1.00 45.62 194 PRO A CA 1
ATOM 1481 C C . PRO A 1 194 ? 17.972 -11.479 -75.694 1.00 45.62 194 PRO A C 1
ATOM 1483 O O . PRO A 1 194 ? 16.985 -11.711 -76.394 1.00 45.62 194 PRO A O 1
ATOM 1486 N N . ALA A 1 195 ? 18.987 -10.713 -76.098 1.00 45.78 195 ALA A N 1
ATOM 1487 C CA . ALA A 1 195 ? 19.098 -10.115 -77.421 1.00 45.78 195 ALA A CA 1
ATOM 1488 C C . ALA A 1 195 ? 19.095 -11.196 -78.515 1.00 45.78 195 ALA A C 1
ATOM 1490 O O . ALA A 1 195 ? 19.906 -12.124 -78.500 1.00 45.78 195 ALA A O 1
ATOM 1491 N N . ALA A 1 196 ? 18.183 -11.056 -79.478 1.00 49.53 196 ALA A N 1
ATOM 1492 C CA . ALA A 1 196 ? 18.148 -11.871 -80.681 1.00 49.53 196 ALA A CA 1
ATOM 1493 C C . ALA A 1 196 ? 19.414 -11.622 -81.516 1.00 49.53 196 ALA A C 1
ATOM 1495 O O . ALA A 1 196 ? 19.684 -10.495 -81.935 1.00 49.53 196 ALA A O 1
ATOM 1496 N N . GLN A 1 197 ? 20.182 -12.682 -81.768 1.00 45.53 197 GLN A N 1
ATOM 1497 C CA . GLN A 1 197 ? 21.263 -12.671 -82.747 1.00 45.53 197 GLN A CA 1
ATOM 1498 C C . GLN A 1 197 ? 20.662 -12.543 -84.151 1.00 45.53 197 GLN A C 1
ATOM 1500 O O . GLN A 1 197 ? 20.019 -13.464 -84.650 1.00 45.53 197 GLN A O 1
ATOM 1505 N N . VAL A 1 198 ? 20.893 -11.399 -84.791 1.00 51.03 198 VAL A N 1
ATOM 1506 C CA . VAL A 1 198 ? 20.765 -11.238 -86.240 1.00 51.03 198 VAL A CA 1
ATOM 1507 C C . VAL A 1 198 ? 22.152 -11.464 -86.825 1.00 51.03 198 VAL A C 1
ATOM 1509 O O . VAL A 1 198 ? 23.064 -10.691 -86.544 1.00 51.03 198 VAL A O 1
ATOM 1512 N N . ASN A 1 199 ? 22.315 -12.517 -87.622 1.00 42.53 199 ASN A N 1
ATOM 1513 C CA . ASN A 1 199 ? 23.516 -12.725 -88.425 1.00 42.53 199 ASN A CA 1
ATOM 1514 C C . ASN A 1 199 ? 23.152 -12.568 -89.910 1.00 42.53 199 ASN A C 1
ATOM 1516 O O . ASN A 1 199 ? 22.249 -13.278 -90.364 1.00 42.53 199 ASN A O 1
ATOM 1520 N N . PRO A 1 200 ? 23.798 -11.673 -90.676 1.00 57.25 200 PRO A N 1
ATOM 1521 C CA . PRO A 1 200 ? 23.688 -11.673 -92.123 1.00 57.25 200 PRO A CA 1
ATOM 1522 C C . PRO A 1 200 ? 24.846 -12.450 -92.772 1.00 57.25 200 PRO A C 1
ATOM 1524 O O . PRO A 1 200 ? 26.005 -12.179 -92.482 1.00 57.25 200 PRO A O 1
ATOM 1527 N N . GLN A 1 201 ? 24.434 -13.367 -93.658 1.00 43.59 201 GLN A N 1
ATOM 1528 C CA . GLN A 1 201 ? 25.130 -14.059 -94.762 1.00 43.59 201 GLN A CA 1
ATOM 1529 C C . GLN A 1 201 ? 26.493 -14.715 -94.515 1.00 43.59 201 GLN A C 1
ATOM 1531 O O . GLN A 1 201 ? 27.517 -14.010 -94.420 1.00 43.59 201 GLN A O 1
#

pLDDT: mean 87.61, std 14.47, range [42.53, 98.62]

Organism: Anguilla anguilla (NCBI:txid7936)

InterPro domains:
  IPR008862 T-complex 11 [PF05794] (2-178)
  IPR008862 T-complex 11 [PTHR12832] (1-178)

Radius of gyration: 28.44 Å; chains: 1; bounding box: 44×37×121 Å